Protein 5I9J (pdb70)

Solvent-accessible surface area: 10933 Å² total; per-residue (Å²): 133,62,65,87,45,120,82,4,15,125,34,0,107,103,1,8,52,29,0,46,108,4,22,90,82,75,131,107,21,137,106,68,118,83,34,156,127,52,1,26,0,46,4,14,112,18,101,209,85,25,81,1,11,0,0,46,4,146,2,103,8,64,5,96,44,0,25,66,13,2,4,88,64,34,90,122,8,36,141,34,0,80,12,28,66,31,15,75,51,47,57,143,2,95,84,41,0,19,0,6,22,29,5,46,39,32,20,105,70,58,96,8,60,49,13,2,11,5,8,0,62,30,26,38,80,78,99,69,60,18,0,3,0,7,33,27,24,90,33,116,61,52,74,96,70,187,85,61,59,39,2,80,32,5,5,7,5,16,0,0,33,89,33,115,108,48,95,166,55,2,19,0,2,29,2,21,10,27,69,16,78,64,230,69,64,119,131,47,17,42,109,16,17,11,56,38,0,26,58,3,1,84,25,0,41,87,38,11,72,71,35,70,90,204

GO terms:
  GO:0015485 cholesterol binding (F, IDA)
  GO:0140284 endoplasmic reticulum-endosome membrane contact site (C, IDA)
  GO:0031902 late endosome membrane (C, IDA)
  GO:0044232 organelle membrane contact site (C, IDA)
  GO:0005789 endoplasmic reticulum membrane (C, IDA)
  GO:0042803 protein homodimerization activity (F, ID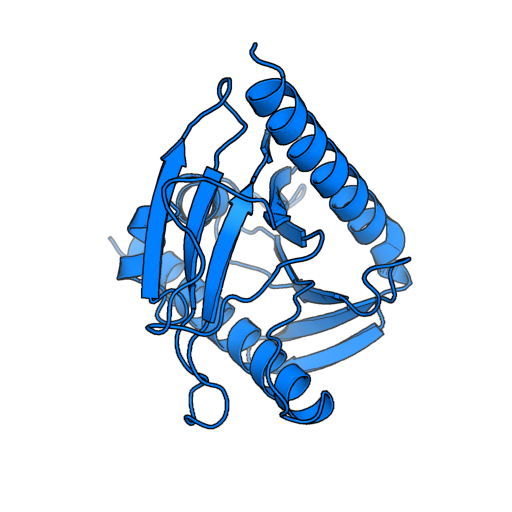A)
  GO:0030301 cholesterol transport (P, IDA)
  GO:0099044 vesicle tethering to endoplasmic reticulum (P, IDA)
  GO:0120020 cholesterol transfer activity (F, IDA)
  GO:0031902 late e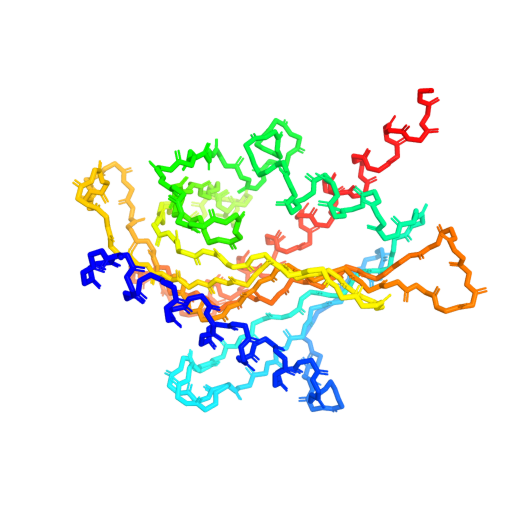ndosome membrane (C, EXP)
  GO:0005515 protein binding (F, IPI)
  GO:0005737 cytoplasm (C, TAS)
  GO:0006629 lipid metabolic process (P, TAS)
  GO:0006839 mitochondrial transport (P, TAS)
  GO:0008202 steroid metabolic process (P, TAS)
  GO:0008203 cholesterol metabolic process (P, TAS)
  GO:0005829 cytosol (C, TAS)
  GO:0005768 endosome (C, IDA)
  GO:0005765 lysosomal membrane (C, HDA)
  GO:0099044 vesicle tethering to endoplasmic reticulum (P, EXP)

Secondary structure (DSSP, 8-state):
--HHHHHHHHHHHHHHHHHHHHHHTGGG-EEEEE-TT--EEEEEEETTTEEEEEEEEEESS-HHHHIIIIIS-HHHHHHH-TTEEEEEEEEEETTTEEEEEEEEPP-TTSSSPPEEEEEEEEEEE-SSEEEEEEEE---TTS---TTSEE-EE-SEEEEEEE-SS-TT-EEEEEEE-EE--SSS-HHHHHHHHHHHHHHHHHHHHHHHHHHHH-

InterPro domains:
  IPR000799 Steroidogenic acute regulatory protein-like [PR00978] (296-315)
  IPR000799 Steroidogenic acute regulatory protein-like [PR00978] (315-332)
  IPR000799 Steroidogenic acute regulatory protein-like [PR00978] (332-352)
  IPR000799 Steroidogenic acute regulatory protein-like [PR00978] (354-372)
  IPR000799 Steroidogenic acute regulatory protein-like [PR00978] (404-423)
  IPR000799 Steroidogenic acute regulatory protein-like [PR00978] (424-445)
  IPR002913 START domain [PF01852] (240-443)
  IPR002913 START domain [PS50848] (248-443)
  IPR002913 START domain [SM00234] (239-444)
  IPR019498 MENTAL domain [PF10457] (47-213)
  IPR019498 MENTAL domain [PS51439] (46-217)
  IPR023393 START-like domain superfamily [G3DSA:3.30.530.20] (216-444)
  IPR029867 StAR-related lipid transfer protein 3, C-terminal [cd08906] (233-441)
  IPR051869 StAR-related Lipid Transfer (STARD3) [PTHR46121] (1-444)

Radius of gyration: 16.44 Å; Cα contacts (8 Å, |Δi|>4): 443; chains: 1; bounding box: 40×39×45 Å

Organism: Homo sapiens (NCBI:txid9606)

Structure (mmCIF, N/CA/C/O backbone):
data_5I9J
#
_entry.id   5I9J
#
_cell.length_a   83.390
_cell.length_b   83.390
_cell.length_c   82.190
_cell.angle_alpha   90.00
_cell.angle_beta   90.00
_cell.angle_gamma   120.00
#
_symmetry.space_group_name_H-M   'P 31 2 1'
#
loop_
_entity.id
_entity.type
_entity.pdbx_description
1 polymer 'StAR-related lipid transfer protein 3'
2 non-polymer 'L(+)-TARTARIC ACID'
3 non-polymer 'SULFATE ION'
4 non-polymer 1,2-ETHANEDIOL
5 water water
#
loop_
_atom_site.group_PDB
_atom_site.id
_atom_site.type_symbol
_atom_site.label_atom_id
_atom_site.label_alt_id
_atom_site.label_comp_id
_atom_site.label_asym_id
_atom_site.label_entity_id
_atom_site.label_seq_id
_atom_site.pdbx_PDB_ins_code
_atom_site.Cartn_x
_atom_site.Cartn_y
_atom_site.Cartn_z
_atom_site.occupancy
_atom_site.B_iso_or_equiv
_atom_site.auth_seq_id
_atom_site.auth_comp_id
_atom_site.auth_asym_id
_atom_site.auth_atom_id
_atom_site.pdbx_PDB_model_num
ATOM 1 N N . PHE A 1 16 ? 6.958 56.187 29.268 1.00 46.56 231 PHE A N 1
ATOM 2 C CA . PHE A 1 16 ? 7.302 54.801 29.638 1.00 40.88 231 PHE A CA 1
ATOM 3 C C . PHE A 1 16 ? 6.750 54.411 30.992 1.00 45.71 231 PHE A C 1
ATOM 4 O O . PHE A 1 16 ? 6.833 55.171 31.960 1.00 44.99 231 PHE A O 1
ATOM 21 N N . SER A 1 17 ? 6.246 53.187 31.089 1.00 36.83 232 SER A N 1
ATOM 22 C CA . SER A 1 17 ? 5.887 52.640 32.384 1.00 34.43 232 SER A CA 1
ATOM 23 C C . SER A 1 17 ? 7.137 52.519 33.261 1.00 38.18 232 SER A C 1
ATOM 24 O O . SER A 1 17 ? 8.271 52.612 32.788 1.00 39.28 232 SER A O 1
ATOM 32 N N . ALA A 1 18 ? 6.907 52.319 34.557 1.00 36.90 233 ALA A N 1
ATOM 33 C CA . ALA A 1 18 ? 8.003 52.078 35.487 1.00 38.10 233 ALA A CA 1
ATOM 34 C C . ALA A 1 18 ? 8.796 50.851 35.076 1.00 35.35 233 ALA A C 1
ATOM 35 O O . ALA A 1 18 ? 10.021 50.815 35.228 1.00 32.49 233 ALA A O 1
ATOM 42 N N . GLN A 1 19 ? 8.097 49.804 34.630 1.00 32.50 234 GLN A N 1
ATOM 43 C CA . GLN A 1 19 ? 8.775 48.598 34.177 1.00 34.13 234 GLN A CA 1
ATOM 44 C C . GLN A 1 19 ? 9.636 48.884 32.951 1.00 28.83 234 GLN A C 1
ATOM 45 O O . GLN A 1 19 ? 10.787 48.424 32.876 1.00 29.38 234 GLN A O 1
ATOM 59 N N . GLU A 1 20 ? 9.098 49.601 31.964 1.00 27.83 235 GLU A N 1
ATOM 60 C CA . GLU A 1 20 ? 9.901 49.929 30.789 1.00 31.03 235 GLU A CA 1
ATOM 61 C C . GLU A 1 20 ? 11.127 50.741 31.188 1.00 30.48 235 GLU A C 1
ATOM 62 O O . GLU A 1 20 ? 12.219 50.518 30.654 1.00 27.11 235 GLU A O 1
ATOM 74 N N . ARG A 1 21 ? 10.967 51.701 32.109 1.00 31.35 236 ARG A N 1
ATOM 75 C CA . ARG A 1 21 ? 12.122 52.482 32.563 1.00 30.50 236 ARG A CA 1
ATOM 76 C C . ARG A 1 21 ? 13.153 51.618 33.285 1.00 27.39 236 ARG A C 1
ATOM 77 O O . ARG A 1 21 ? 14.374 51.875 33.176 1.00 26.97 236 ARG A O 1
ATOM 98 N N . GLU A 1 22 ? 12.713 50.605 34.029 1.00 25.95 237 GLU A N 1
ATOM 99 C CA . GLU A 1 22 ? 13.689 49.751 34.712 1.00 24.99 237 GLU A CA 1
ATOM 100 C C . GLU A 1 22 ? 14.469 48.921 33.698 1.00 23.95 237 GLU A C 1
ATOM 101 O O . GLU A 1 22 ? 15.701 48.816 33.803 1.00 23.15 237 GLU A O 1
ATOM 113 N N . TYR A 1 23 ? 13.793 48.402 32.671 1.00 22.69 238 TYR A N 1
ATOM 114 C CA . TYR A 1 23 ? 14.494 47.677 31.604 1.00 21.74 238 TYR A CA 1
ATOM 115 C C . TYR A 1 23 ? 15.520 48.570 30.927 1.00 23.43 238 TYR A C 1
ATOM 116 O O . TYR A 1 23 ? 16.655 48.144 30.643 1.00 21.31 238 TYR A O 1
ATOM 134 N N . ILE A 1 24 ? 15.135 49.826 30.638 1.00 22.14 239 ILE A N 1
ATOM 135 C CA . ILE A 1 24 ? 16.065 50.730 30.008 1.00 23.13 239 ILE A CA 1
ATOM 136 C C . ILE A 1 24 ? 17.282 50.932 30.894 1.00 23.25 239 ILE A C 1
ATOM 137 O O . ILE A 1 24 ? 18.424 50.834 30.418 1.00 22.38 239 ILE A O 1
ATOM 153 N N . ARG A 1 25 ? 17.065 51.182 32.187 1.00 23.36 240 ARG A N 1
ATOM 154 C CA . ARG A 1 25 ? 18.199 51.386 33.086 1.00 23.63 240 ARG A CA 1
ATOM 155 C C . ARG A 1 25 ? 19.091 50.159 33.104 1.00 22.22 240 ARG A C 1
ATOM 156 O O . ARG A 1 25 ? 20.312 50.280 33.139 1.00 20.79 240 ARG A O 1
ATOM 177 N N . GLN A 1 26 ? 18.483 48.968 33.143 1.00 21.04 241 GLN A N 1
ATOM 178 C CA . GLN A 1 26 ? 19.273 47.737 33.255 1.00 20.37 241 GLN A CA 1
ATOM 179 C C . GLN A 1 26 ? 20.190 47.578 32.056 1.00 18.10 241 GLN A C 1
ATOM 180 O O . GLN A 1 26 ? 21.364 47.207 32.201 1.00 20.27 241 GLN A O 1
ATOM 194 N N . GLY A 1 27 ? 19.690 47.907 30.863 1.00 20.50 242 GLY A N 1
ATOM 195 C CA . GLY A 1 27 ? 20.526 47.849 29.683 1.00 19.33 242 GLY A CA 1
ATOM 196 C C . GLY A 1 27 ? 21.665 48.848 29.716 1.00 22.51 242 GLY A C 1
ATOM 197 O O . GLY A 1 27 ? 22.800 48.527 29.308 1.00 20.94 242 GLY A O 1
ATOM 201 N N . LYS A 1 28 ? 21.388 50.077 30.176 1.00 21.88 243 LYS A N 1
ATOM 202 C CA . LYS A 1 28 ? 22.449 51.070 30.300 1.00 22.65 243 LYS A CA 1
ATOM 203 C C . LYS A 1 28 ? 23.497 50.661 31.324 1.00 22.50 243 LYS A C 1
ATOM 204 O O . LYS A 1 28 ? 24.700 50.908 31.117 1.00 22.48 243 LYS A O 1
ATOM 223 N N . GLU A 1 29 ? 23.062 50.109 32.474 1.00 20.93 244 GLU A N 1
ATOM 224 C CA . GLU A 1 29 ? 23.993 49.642 33.484 1.00 22.44 244 GLU A CA 1
ATOM 225 C C . GLU A 1 29 ? 24.881 48.528 32.945 1.00 23.13 244 GLU A C 1
ATOM 226 O O . GLU A 1 29 ? 26.089 48.546 33.173 1.00 23.04 244 GLU A O 1
ATOM 238 N N . ALA A 1 30 ? 24.298 47.567 32.226 1.00 19.22 245 ALA A N 1
ATOM 239 C CA . ALA A 1 30 ? 25.080 46.482 31.636 1.00 18.73 245 ALA A CA 1
ATOM 240 C C . ALA A 1 30 ? 26.074 47.041 30.629 1.00 21.22 245 ALA A C 1
ATOM 241 O O . ALA A 1 30 ? 27.225 46.602 30.579 1.00 20.41 245 ALA A O 1
ATOM 248 N N . THR A 1 31 ? 25.650 48.044 29.849 1.00 19.79 246 THR A N 1
ATOM 249 C CA . THR A 1 31 ? 26.548 48.655 28.874 1.00 21.06 246 THR A CA 1
ATOM 250 C C . THR A 1 31 ? 27.733 49.315 29.593 1.00 19.36 246 THR A C 1
ATOM 251 O O . THR A 1 31 ? 28.884 49.225 29.126 1.00 23.25 246 THR A O 1
ATOM 262 N N . ALA A 1 32 ? 27.474 50.002 30.710 1.00 20.74 247 ALA A N 1
ATOM 263 C CA . ALA A 1 32 ? 28.564 50.651 31.446 1.00 24.56 247 ALA A CA 1
ATOM 264 C C . ALA A 1 32 ? 29.609 49.635 31.923 1.00 22.83 247 ALA A C 1
ATOM 265 O O . ALA A 1 32 ? 30.838 49.892 31.885 1.00 23.87 247 ALA A O 1
ATOM 272 N N . VAL A 1 33 ? 29.149 48.477 32.386 1.00 20.80 248 VAL A N 1
ATOM 273 C CA . VAL A 1 33 ? 30.076 47.441 32.842 1.00 20.83 248 VAL A CA 1
ATOM 274 C C . VAL A 1 33 ? 30.896 46.881 31.672 1.00 20.34 248 VAL A C 1
ATOM 275 O O . VAL A 1 33 ? 32.112 46.636 31.812 1.00 21.50 248 VAL A O 1
ATOM 288 N N . VAL A 1 34 ? 30.243 46.609 30.529 1.00 19.51 249 VAL A N 1
ATOM 289 C CA . VAL A 1 34 ? 30.948 46.154 29.333 1.00 19.77 249 VAL A CA 1
ATOM 290 C C . VAL A 1 34 ? 32.034 47.167 28.960 1.00 23.34 249 VAL A C 1
ATOM 291 O O . VAL A 1 34 ? 33.197 46.814 28.711 1.00 22.43 249 VAL A O 1
ATOM 304 N N . ASP A 1 35 ? 31.670 48.457 28.917 1.00 21.33 250 ASP A N 1
ATOM 305 C CA . ASP A 1 35 ? 32.672 49.472 28.622 1.00 21.85 250 ASP A CA 1
ATOM 306 C C . ASP A 1 35 ? 33.816 49.434 29.610 1.00 23.98 250 ASP A C 1
ATOM 307 O O . ASP A 1 35 ? 34.979 49.554 29.211 1.00 25.73 250 ASP A O 1
ATOM 316 N N . GLN A 1 36 ? 33.520 49.286 30.905 1.00 20.53 251 GLN A N 1
ATOM 317 C CA . GLN A 1 36 ? 34.577 49.257 31.901 1.00 23.10 251 GLN A CA 1
ATOM 318 C C . GLN A 1 36 ? 35.494 48.058 31.691 1.00 27.45 251 GLN A C 1
ATOM 319 O O . GLN A 1 36 ? 36.720 48.158 31.810 1.00 25.02 251 GLN A O 1
ATOM 333 N N . ILE A 1 37 ? 34.922 46.917 31.348 1.00 23.73 252 ILE A N 1
ATOM 334 C CA . ILE A 1 37 ? 35.752 45.734 31.139 1.00 21.25 252 ILE A CA 1
ATOM 335 C C . ILE A 1 37 ? 36.649 45.939 29.923 1.00 22.42 252 ILE A C 1
ATOM 336 O O . ILE A 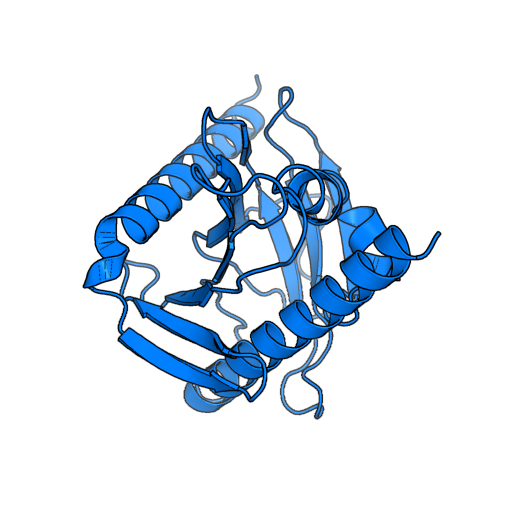1 37 ? 37.836 45.553 29.923 1.00 26.33 252 ILE A O 1
ATOM 352 N N . LEU A 1 38 ? 36.093 46.484 28.852 1.00 20.69 253 LEU A N 1
ATOM 353 C CA . LEU A 1 38 ? 36.869 46.642 27.633 1.00 22.82 253 LEU A CA 1
ATOM 354 C C . LEU A 1 38 ? 37.988 47.641 27.870 1.00 28.37 253 LEU A C 1
ATOM 355 O O . LEU A 1 38 ? 39.059 47.504 27.294 1.00 25.68 253 LEU A O 1
ATOM 371 N N . ALA A 1 39 ? 37.760 48.617 28.727 1.00 25.75 254 ALA A N 1
ATOM 372 C CA . ALA A 1 39 ? 38.802 49.594 29.027 1.00 29.98 254 ALA A CA 1
ATOM 373 C C . ALA A 1 39 ? 39.897 49.024 29.926 1.00 32.56 254 ALA A C 1
ATOM 374 O O . ALA A 1 39 ? 40.926 49.678 30.105 1.00 35.84 254 ALA A O 1
ATOM 381 N N . GLN A 1 40 ? 39.718 47.823 30.489 1.00 27.96 255 GLN A N 1
ATOM 382 C CA . GLN A 1 40 ? 40.682 47.190 31.388 1.00 33.51 255 GLN A CA 1
ATOM 383 C C . GLN A 1 40 ? 41.359 45.976 30.750 1.00 28.86 255 GLN A C 1
ATOM 384 O O . GLN A 1 40 ? 41.752 45.048 31.450 1.00 27.51 255 GLN A O 1
ATOM 398 N N . GLU A 1 41 ? 41.520 45.983 29.427 1.00 28.95 256 GLU A N 1
ATOM 399 C CA . GLU A 1 41 ? 42.006 44.799 28.715 1.00 32.25 256 GLU A CA 1
ATOM 400 C C . GLU A 1 41 ? 43.396 44.379 29.191 1.00 33.71 256 GLU A C 1
ATOM 401 O O . GLU A 1 41 ? 43.705 43.174 29.290 1.00 28.75 256 GLU A O 1
ATOM 413 N N . GLU A 1 42 ? 44.211 45.343 29.582 1.00 34.93 257 GLU A N 1
ATOM 414 C CA . GLU A 1 42 ? 45.533 45.031 30.112 1.00 37.68 257 GLU A CA 1
ATOM 415 C C . GLU A 1 42 ? 45.468 44.172 31.364 1.00 50.99 257 GLU A C 1
ATOM 416 O O . GLU A 1 42 ? 46.436 43.464 31.662 1.00 40.05 257 GLU A O 1
ATOM 423 N N . ASN A 1 43 ? 44.350 44.203 32.086 1.00 33.94 258 ASN A N 1
ATOM 424 C CA . ASN A 1 43 ? 44.150 43.433 33.297 1.00 33.53 258 ASN A CA 1
ATOM 425 C C . ASN A 1 43 ? 43.403 42.111 33.075 1.00 30.50 258 ASN A C 1
ATOM 426 O O . ASN A 1 43 ? 43.088 41.436 34.054 1.00 34.01 258 ASN A O 1
ATOM 437 N N . TRP A 1 44 ? 43.042 41.775 31.848 1.00 27.24 259 TRP A N 1
ATOM 438 C CA . TRP A 1 44 ? 42.437 40.464 31.595 1.00 24.18 259 TRP A CA 1
ATOM 439 C C . TRP A 1 44 ? 43.455 39.370 31.857 1.00 27.59 259 TRP A C 1
ATOM 440 O O . TRP A 1 44 ? 44.635 39.496 31.509 1.00 26.57 259 TRP A O 1
ATOM 461 N N . LYS A 1 45 ? 43.003 38.273 32.419 1.00 22.34 260 LYS A N 1
ATOM 462 C CA . LYS A 1 45 ? 43.876 37.171 32.775 1.00 25.71 260 LYS A CA 1
ATOM 463 C C . LYS A 1 45 ? 43.668 36.057 31.778 1.00 24.41 260 LYS A C 1
ATOM 464 O O . LYS A 1 45 ? 42.554 35.551 31.607 1.00 21.42 260 LYS A O 1
ATOM 483 N N . PHE A 1 46 ? 44.740 35.670 31.095 1.00 20.04 261 PHE A N 1
ATOM 484 C CA . PHE A 1 46 ? 44.614 34.590 30.133 1.00 18.97 261 PHE A CA 1
ATOM 485 C C . PHE A 1 46 ? 44.168 33.316 30.846 1.00 23.01 261 PHE A C 1
ATOM 486 O O . PHE A 1 46 ? 44.739 32.934 31.874 1.00 24.64 261 PHE A O 1
ATOM 503 N N . GLU A 1 47 ? 43.208 32.607 30.237 1.00 18.56 262 GLU A N 1
ATOM 504 C CA . GLU A 1 47 ? 42.744 31.313 30.726 1.00 21.19 262 GLU A CA 1
ATOM 505 C C . GLU A 1 47 ? 43.017 30.164 29.777 1.00 24.79 262 GLU A C 1
ATOM 506 O O . GLU A 1 47 ? 43.626 29.183 30.193 1.00 26.54 262 GLU A O 1
ATOM 518 N N . LYS A 1 48 ? 42.603 30.250 28.499 1.00 21.61 263 LYS A N 1
ATOM 519 C CA . LYS A 1 48 ? 42.697 29.146 27.588 1.00 23.44 263 LYS A CA 1
ATOM 520 C C . LYS A 1 48 ? 42.654 29.674 26.154 1.00 20.36 263 LYS A C 1
ATOM 521 O O . LYS A 1 48 ? 42.018 30.703 25.860 1.00 19.52 263 LYS A O 1
ATOM 540 N N . ASN A 1 49 ? 43.316 28.955 25.252 1.00 19.08 264 ASN A N 1
ATOM 541 C CA . ASN A 1 49 ? 43.144 29.244 23.857 1.00 20.64 264 ASN A CA 1
ATOM 542 C C . ASN A 1 49 ? 43.029 27.941 23.102 1.00 22.69 264 ASN A C 1
ATOM 543 O O . ASN A 1 49 ? 43.005 26.842 23.682 1.00 25.59 264 ASN A O 1
ATOM 554 N N . ASN A 1 50 ? 42.829 28.051 21.816 1.00 21.32 265 ASN A N 1
ATOM 555 C CA . ASN A 1 50 ? 42.702 26.848 21.005 1.0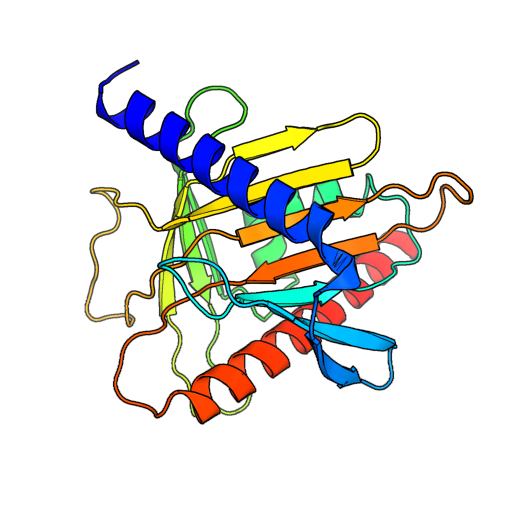0 27.37 265 ASN A CA 1
ATOM 556 C C . ASN A 1 50 ? 43.523 27.028 19.745 1.00 27.76 265 ASN A C 1
ATOM 557 O O . ASN A 1 50 ? 44.191 28.042 19.539 1.00 25.07 265 ASN A O 1
ATOM 568 N N . GLU A 1 51 ? 43.424 26.040 18.871 1.00 31.10 266 GLU A N 1
ATOM 569 C CA . GLU A 1 51 ? 44.286 25.985 17.696 1.00 35.73 266 GLU A CA 1
ATOM 570 C C . GLU A 1 51 ? 43.913 27.022 16.635 1.00 32.50 266 GLU A C 1
ATOM 571 O O . GLU A 1 51 ? 44.697 27.265 15.718 1.00 29.60 266 GLU A O 1
ATOM 583 N N . TYR A 1 52 ? 42.743 27.666 16.746 1.00 27.55 267 TYR A N 1
ATOM 584 C CA . TYR A 1 52 ? 42.333 28.771 15.909 1.00 26.56 267 TYR A CA 1
ATOM 585 C C . TYR A 1 52 ? 42.763 30.137 16.424 1.00 23.05 267 TYR A C 1
ATOM 586 O O . TYR A 1 52 ? 42.403 31.158 15.818 1.00 24.69 267 TYR A O 1
ATOM 604 N N . GLY A 1 53 ? 43.457 30.174 17.563 1.00 23.79 268 GLY A N 1
ATOM 605 C CA . GLY A 1 53 ? 43.793 31.425 18.198 1.00 23.13 268 GLY A CA 1
ATOM 606 C C . GLY A 1 53 ? 42.665 32.102 18.942 1.00 23.48 268 GLY A C 1
ATOM 607 O O . GLY A 1 53 ? 42.834 33.246 19.376 1.00 24.00 268 GLY A O 1
ATOM 611 N N . ASP A 1 54 ? 41.502 31.461 19.062 1.00 21.38 269 ASP A N 1
ATOM 612 C CA . ASP A 1 54 ? 40.489 31.984 19.974 1.00 20.90 269 ASP A CA 1
ATOM 613 C C . ASP A 1 54 ? 41.087 32.003 21.360 1.00 19.58 269 ASP A C 1
ATOM 614 O O . ASP A 1 54 ? 41.740 31.038 21.770 1.00 20.37 269 ASP A O 1
ATOM 623 N N . THR A 1 55 ? 40.864 33.094 22.086 1.00 19.25 270 THR A N 1
ATOM 624 C CA . THR A 1 55 ? 41.453 33.266 23.396 1.00 17.32 270 THR A CA 1
ATOM 625 C C . THR A 1 55 ? 40.346 33.605 24.391 1.00 19.27 270 THR A C 1
ATOM 626 O O . THR A 1 55 ? 39.537 34.518 24.165 1.00 19.04 270 THR A O 1
ATOM 637 N N . VAL A 1 56 ? 40.339 32.877 25.494 1.00 20.41 271 VAL A N 1
ATOM 638 C CA . VAL A 1 56 ? 39.416 33.132 26.610 1.00 17.65 271 VAL A CA 1
ATOM 639 C C . VAL A 1 56 ? 40.203 33.675 27.781 1.00 20.85 271 VAL A C 1
ATOM 640 O O . VAL A 1 56 ? 41.248 33.121 28.147 1.00 22.22 271 VAL A O 1
ATOM 653 N N . TYR A 1 57 ? 39.721 34.758 28.348 1.00 18.82 272 TYR A N 1
ATOM 654 C CA . TYR A 1 57 ? 40.299 35.419 29.501 1.00 16.63 272 TYR A CA 1
ATOM 655 C C . TYR A 1 57 ? 39.290 35.413 30.629 1.00 21.12 272 TYR A C 1
ATOM 656 O O . TYR A 1 57 ? 38.120 35.124 30.404 1.00 18.42 272 TYR A O 1
ATOM 674 N N . THR A 1 58 ? 39.742 35.780 31.828 1.00 18.46 273 THR A N 1
ATOM 675 C CA . THR A 1 58 ? 38.835 36.142 32.915 1.00 20.12 273 THR A CA 1
ATOM 676 C C . THR A 1 58 ? 39.204 37.497 33.479 1.00 24.31 273 THR A C 1
ATOM 677 O O . THR A 1 58 ? 40.331 37.987 33.324 1.00 24.95 273 THR A O 1
ATOM 688 N N . ILE A 1 59 ? 38.221 38.096 34.156 1.00 19.57 274 ILE A N 1
ATOM 689 C CA . ILE A 1 59 ? 38.401 39.330 34.907 1.00 19.76 274 ILE A CA 1
ATOM 690 C C . ILE A 1 59 ? 37.460 39.273 36.099 1.00 25.90 274 ILE A C 1
ATOM 691 O O . ILE A 1 59 ? 36.380 38.704 35.992 1.00 20.41 274 ILE A O 1
ATOM 707 N N . GLU A 1 60 ? 37.904 39.786 37.245 1.00 26.35 275 GLU A N 1
ATOM 708 C CA . GLU A 1 60 ? 37.067 39.802 38.445 1.00 27.74 275 GLU A CA 1
ATOM 709 C C . GLU A 1 60 ? 36.374 41.147 38.478 1.00 27.55 275 GLU A C 1
ATOM 710 O O . GLU A 1 60 ? 37.028 42.182 38.504 1.00 34.98 275 GLU A O 1
ATOM 722 N N A VAL A 1 61 ? 35.050 41.112 38.507 0.51 26.17 276 VAL A N 1
ATOM 723 N N B VAL A 1 61 ? 35.058 41.159 38.354 0.49 25.78 276 VAL A N 1
ATOM 724 C CA A VAL A 1 61 ? 34.184 42.292 38.485 0.51 32.18 276 VAL A CA 1
ATOM 725 C CA B VAL A 1 61 ? 34.324 42.412 38.235 0.49 35.91 276 VAL A CA 1
ATOM 726 C C A VAL A 1 61 ? 33.391 42.385 39.794 0.51 28.81 276 VAL A C 1
ATOM 727 C C B VAL A 1 61 ? 33.799 42.777 39.627 0.49 28.27 276 VAL A C 1
ATOM 728 O O A VAL A 1 61 ? 32.924 41.350 40.296 0.51 27.31 276 VAL A O 1
ATOM 729 O O B VAL A 1 61 ? 32.891 42.099 40.123 0.49 24.59 276 VAL A O 1
ATOM 754 N N A PRO A 1 62 ? 33.160 43.574 40.339 0.51 30.14 277 PRO A N 1
ATOM 755 N N B PRO A 1 62 ? 34.321 43.812 40.275 0.49 30.20 277 PRO A N 1
ATOM 756 C CA A PRO A 1 62 ? 32.464 43.665 41.638 0.51 28.05 277 PRO A CA 1
ATOM 757 C CA B PRO A 1 62 ? 33.799 44.142 41.602 0.49 29.96 277 PRO A CA 1
ATOM 758 C C A PRO A 1 62 ? 31.067 43.079 41.583 0.51 27.87 277 PRO A C 1
ATOM 759 C C B PRO A 1 62 ? 32.293 44.330 41.502 0.49 28.94 277 PRO A C 1
ATOM 760 O O A PRO A 1 62 ? 30.369 43.193 40.570 0.51 23.58 277 PRO A O 1
ATOM 761 O O B PRO A 1 62 ? 31.768 44.798 40.480 0.49 28.26 277 PRO A O 1
ATOM 782 N N A PHE A 1 63 ? 30.688 42.429 42.683 0.51 26.63 278 PHE A N 1
ATOM 783 N N B PHE A 1 63 ? 31.590 43.886 42.531 0.49 27.59 278 PHE A N 1
ATOM 784 C CA A PHE A 1 63 ? 29.367 41.844 42.900 0.51 25.01 278 PHE A CA 1
ATOM 785 C CA B PHE A 1 63 ? 30.144 43.919 42.583 0.49 26.63 278 PHE A CA 1
ATOM 786 C C A PHE A 1 63 ? 29.172 40.566 42.109 0.51 26.22 278 PHE A C 1
ATOM 787 C C B PHE A 1 63 ? 29.503 42.971 41.570 0.49 34.45 278 PHE A C 1
ATOM 788 O O A PHE A 1 63 ? 28.907 39.516 42.695 0.51 25.99 278 PHE A O 1
ATOM 789 O O B PHE A 1 63 ? 28.270 42.868 41.555 0.49 25.44 278 PHE A O 1
ATOM 822 N N A HIS A 1 64 ? 29.353 40.634 40.791 0.51 25.16 279 HIS A N 1
ATOM 823 N N B HIS A 1 64 ? 30.281 42.270 40.726 0.49 26.22 279 HIS A N 1
ATOM 824 C CA A HIS A 1 64 ? 29.098 39.506 39.916 0.51 25.06 279 HIS A CA 1
ATOM 825 C CA B HIS A 1 64 ? 29.666 41.400 39.725 0.49 26.30 279 HIS A CA 1
ATOM 826 C C A HIS A 1 64 ? 30.288 38.585 39.803 0.51 25.95 279 HIS A C 1
ATOM 827 C C B HIS A 1 64 ? 30.255 39.981 39.614 0.49 26.05 279 HIS A C 1
ATOM 828 O O A HIS A 1 64 ? 30.128 37.453 39.334 0.51 23.85 279 HIS A O 1
ATOM 829 O O B HIS A 1 64 ? 29.498 39.070 39.271 0.49 24.22 279 HIS A O 1
ATOM 856 N N A GLY A 1 65 ? 31.449 39.070 40.237 0.51 24.62 280 GLY A N 1
ATOM 857 N N B GLY A 1 65 ? 31.565 39.734 39.865 0.49 25.20 280 GLY A N 1
ATOM 858 C CA A GLY A 1 65 ? 32.615 38.263 40.344 0.51 27.03 280 GLY A CA 1
ATOM 859 C CA B GLY A 1 65 ? 32.063 38.358 39.954 0.49 28.01 280 GLY A CA 1
ATOM 860 C C A GLY A 1 65 ? 33.179 37.965 38.977 0.51 25.17 280 GLY A C 1
ATOM 861 C C B GLY A 1 65 ? 32.967 37.954 38.779 0.49 24.87 280 GLY A C 1
ATOM 862 O O A GLY A 1 65 ? 33.252 38.812 38.071 0.51 23.11 280 GLY A O 1
ATOM 863 O O B GLY A 1 65 ? 33.179 38.727 37.842 0.49 23.15 280 GLY A O 1
ATOM 870 N N . LYS A 1 66 ? 33.521 36.717 38.846 1.00 24.88 281 LYS A N 1
ATOM 871 C CA . LYS A 1 66 ? 34.384 36.250 37.770 1.00 26.75 281 LYS A CA 1
ATOM 872 C C . LYS A 1 66 ? 33.616 36.251 36.455 1.00 23.00 281 LYS A C 1
ATOM 873 O O . LYS A 1 66 ? 32.505 35.727 36.371 1.00 22.32 281 LYS A O 1
ATOM 893 N N . THR A 1 67 ? 34.230 36.845 35.435 1.00 19.16 282 THR A N 1
ATOM 894 C CA . THR A 1 67 ? 33.624 37.078 34.136 1.00 18.27 282 THR A CA 1
ATOM 895 C C . THR A 1 67 ? 34.573 36.555 33.063 1.00 20.61 282 THR A C 1
ATOM 896 O O . THR A 1 67 ? 35.773 36.844 33.104 1.00 19.58 282 THR A O 1
ATOM 907 N N . PHE A 1 68 ? 34.039 35.760 32.151 1.00 17.75 283 PHE A N 1
ATOM 908 C CA . PHE A 1 68 ? 34.818 35.202 31.057 1.00 19.02 283 PHE A CA 1
ATOM 909 C C . PHE A 1 68 ? 34.772 36.159 29.874 1.00 19.79 283 PHE A C 1
ATOM 910 O O . PHE A 1 68 ? 33.770 36.849 29.631 1.00 18.16 283 PHE A O 1
ATOM 927 N N . ILE A 1 69 ? 35.851 36.164 29.092 1.00 18.41 284 ILE A N 1
ATOM 928 C CA . ILE A 1 69 ? 35.924 37.033 27.906 1.00 18.05 284 ILE A CA 1
ATOM 929 C C . ILE A 1 69 ? 36.531 36.232 26.781 1.00 22.10 284 ILE A C 1
ATOM 930 O O . ILE A 1 69 ? 37.666 35.762 26.926 1.00 20.18 284 ILE A O 1
ATOM 946 N N . LEU A 1 70 ? 35.798 36.095 25.677 1.00 17.94 285 LEU A N 1
ATOM 947 C CA . LEU A 1 70 ? 36.278 35.477 24.442 1.00 16.52 285 LEU A CA 1
ATOM 948 C C . LEU A 1 70 ? 36.707 36.562 23.468 1.00 20.31 285 LEU A C 1
ATOM 949 O O . LEU A 1 70 ? 35.965 37.519 23.278 1.00 18.06 285 LEU A O 1
ATOM 965 N N . LYS A 1 71 ? 37.914 36.451 22.883 1.00 20.72 286 LYS A N 1
ATOM 966 C CA . LYS A 1 71 ? 38.347 37.422 21.871 1.00 21.74 286 LYS A CA 1
ATOM 967 C C . LYS A 1 71 ? 38.770 36.654 20.632 1.00 21.39 286 LYS A C 1
ATOM 968 O O . LYS A 1 71 ? 39.600 35.727 20.699 1.00 22.60 286 LYS A O 1
ATOM 987 N N . THR A 1 72 ? 38.148 36.988 19.503 1.00 21.39 287 THR A N 1
ATOM 988 C CA A THR A 1 72 ? 38.381 36.288 18.249 0.61 25.30 287 THR A CA 1
ATOM 989 C CA B THR A 1 72 ? 38.395 36.292 18.250 0.39 25.34 287 THR A CA 1
ATOM 990 C C . THR A 1 72 ? 38.542 37.309 17.134 1.00 31.22 287 THR A C 1
ATOM 991 O O . THR A 1 72 ? 37.721 38.227 17.015 1.00 27.89 287 THR A O 1
ATOM 1010 N N . PHE A 1 73 ? 39.575 37.138 16.303 1.00 26.48 288 PHE A N 1
ATOM 1011 C CA . PHE A 1 73 ? 39.731 37.981 15.109 1.00 30.50 288 PHE A CA 1
ATOM 1012 C C . PHE A 1 73 ? 39.054 37.263 13.957 1.00 27.75 288 PHE A C 1
ATOM 1013 O O . PHE A 1 73 ? 39.281 36.067 13.761 1.00 36.16 288 PHE A O 1
ATOM 1030 N N . LEU A 1 74 ? 38.209 37.995 13.175 1.00 26.08 289 LEU A N 1
ATOM 1031 C CA . LEU A 1 74 ? 37.435 37.387 12.121 1.00 25.73 289 LEU A CA 1
ATOM 1032 C C . LEU A 1 74 ? 37.738 38.057 10.767 1.00 29.04 289 LEU A C 1
ATOM 1033 O O . LEU A 1 74 ? 37.942 39.273 10.711 1.00 27.24 289 LEU A O 1
ATOM 1049 N N . PRO A 1 75 ? 37.771 37.295 9.695 1.00 25.12 290 PRO A N 1
ATOM 1050 C CA . PRO A 1 75 ? 38.122 37.846 8.360 1.00 27.02 290 PRO A CA 1
ATOM 1051 C C . PRO A 1 75 ? 36.900 38.358 7.602 1.00 29.66 290 PRO A C 1
ATOM 1052 O O . PRO A 1 75 ? 36.605 37.914 6.486 1.00 31.80 290 PRO A O 1
ATOM 1063 N N . CYS A 1 76 ? 36.197 39.305 8.206 1.00 29.09 291 CYS A N 1
ATOM 1064 C CA . CYS A 1 76 ? 35.103 40.010 7.545 1.00 27.06 291 CYS A CA 1
ATOM 1065 C C . CYS A 1 76 ? 34.958 41.375 8.183 1.00 29.96 291 CYS A C 1
ATOM 1066 O O . CYS A 1 76 ? 35.497 41.634 9.260 1.00 29.71 291 CYS A O 1
ATOM 1074 N N . PRO A 1 77 ? 34.223 42.281 7.543 1.00 25.93 292 PRO A N 1
ATOM 1075 C CA . PRO A 1 77 ? 33.970 43.582 8.147 1.00 31.00 292 PRO A CA 1
ATOM 1076 C C . PRO A 1 77 ? 33.126 43.450 9.421 1.00 28.79 292 PRO A C 1
ATOM 1077 O O . PRO A 1 77 ? 32.276 42.567 9.537 1.00 29.83 292 PRO A O 1
ATOM 1088 N N . ALA A 1 78 ? 33.366 44.362 10.351 1.00 28.18 293 ALA A N 1
ATOM 1089 C CA . ALA A 1 78 ? 32.613 44.362 11.610 1.00 27.01 293 ALA A CA 1
ATOM 1090 C C . ALA A 1 78 ? 31.111 44.395 11.349 1.00 32.52 293 ALA A C 1
ATOM 1091 O O . ALA A 1 78 ? 30.335 43.734 12.045 1.00 28.91 293 ALA A O 1
ATOM 1098 N N . GLU A 1 79 ? 30.682 45.137 10.323 0.98 33.14 294 GLU A N 1
ATOM 1099 C CA A GLU A 1 79 ? 29.245 45.246 10.055 0.54 33.98 294 GLU A CA 1
ATOM 1100 C CA B GLU A 1 79 ? 29.258 45.251 10.025 0.46 34.08 294 GLU A CA 1
ATOM 1101 C C . GLU A 1 79 ? 28.601 43.881 9.833 1.00 31.74 294 GLU A C 1
ATOM 1102 O O . GLU A 1 79 ? 27.440 43.675 10.214 1.00 33.01 294 GLU A O 1
ATOM 1124 N N . LEU A 1 80 ? 29.304 42.936 9.219 1.00 28.29 295 LEU A N 1
ATOM 1125 C CA . LEU A 1 80 ? 28.689 41.648 8.965 1.00 26.22 295 LEU A CA 1
ATOM 1126 C C . LEU A 1 80 ? 28.418 40.913 10.271 1.00 32.47 295 LEU A C 1
ATOM 1127 O O . LEU A 1 80 ? 27.374 40.276 10.440 1.00 27.76 295 LEU A O 1
ATOM 1143 N N . VAL A 1 81 ? 29.358 40.988 11.204 1.00 27.39 296 VAL A N 1
ATOM 1144 C CA . VAL A 1 81 ? 29.171 40.276 12.469 1.00 24.56 296 VAL A CA 1
ATOM 1145 C C . VAL A 1 81 ? 28.067 40.942 13.268 1.00 27.51 296 VAL A C 1
ATOM 1146 O O . VAL A 1 81 ? 27.266 40.256 13.904 1.00 29.35 296 VAL A O 1
ATOM 1159 N N . TYR A 1 82 ? 28.024 42.282 13.254 1.00 24.93 297 TYR A N 1
ATOM 1160 C CA . TYR A 1 82 ? 26.937 43.041 13.870 1.00 28.34 297 TYR A CA 1
ATOM 1161 C C . TYR A 1 82 ? 25.582 42.565 13.352 1.00 29.43 297 TYR A C 1
ATOM 1162 O O . TYR A 1 82 ? 24.676 42.235 14.127 1.00 29.06 297 TYR A O 1
ATOM 1180 N N . GLN A 1 83 ? 25.461 42.418 12.040 1.00 28.39 298 GLN A N 1
ATOM 1181 C CA . GLN A 1 83 ? 24.200 41.930 11.472 1.00 29.87 298 GLN A CA 1
ATOM 1182 C C . GLN A 1 83 ? 23.887 40.517 11.912 1.00 29.88 298 GLN A C 1
ATOM 1183 O O . GLN A 1 83 ? 22.735 40.204 12.268 1.00 30.02 298 GLN A O 1
ATOM 1197 N N . GLU A 1 84 ? 24.891 39.629 11.895 1.00 25.85 299 GLU A N 1
ATOM 1198 C CA . GLU A 1 84 ? 24.587 38.216 12.072 1.00 25.51 299 GLU A CA 1
ATOM 1199 C C . GLU A 1 84 ? 24.366 37.832 13.526 1.00 27.74 299 GLU A C 1
ATOM 1200 O O . GLU A 1 84 ? 23.615 36.897 13.797 1.00 28.03 299 GLU A O 1
ATOM 1212 N N . VAL A 1 85 ? 25.067 38.491 14.432 1.00 24.98 300 VAL A N 1
ATOM 1213 C CA . VAL A 1 85 ? 25.027 38.154 15.855 1.00 26.28 300 VAL A CA 1
ATOM 1214 C C . VAL A 1 85 ? 24.102 39.091 16.603 1.00 23.98 300 VAL A C 1
ATOM 1215 O O . VAL A 1 85 ? 23.269 38.639 17.382 1.00 30.72 300 VAL A O 1
ATOM 1228 N N . ILE A 1 86 ? 24.275 40.400 16.404 1.00 22.68 301 ILE A N 1
ATOM 1229 C CA . ILE A 1 86 ? 23.644 41.396 17.246 1.00 22.74 301 ILE A CA 1
ATOM 1230 C C . ILE A 1 86 ? 22.261 41.726 16.733 1.00 28.22 301 ILE A C 1
ATOM 1231 O O . ILE A 1 86 ? 21.325 41.831 17.527 1.00 26.68 301 ILE A O 1
ATOM 1247 N N . LEU A 1 87 ? 22.097 41.894 15.412 1.00 26.36 302 LEU A N 1
ATOM 1248 C CA . LEU A 1 87 ? 20.773 42.286 14.911 1.00 27.71 302 LEU A CA 1
ATOM 1249 C C . LEU A 1 87 ? 19.865 41.105 14.609 1.00 27.98 302 LEU A C 1
ATOM 1250 O O . LEU A 1 87 ? 18.646 41.305 14.430 1.00 31.84 302 LEU A O 1
ATOM 1266 N N . GLN A 1 88 ? 20.389 39.880 14.534 1.00 26.56 303 GLN A N 1
ATOM 1267 C CA . GLN A 1 88 ? 19.608 38.704 14.165 1.00 27.61 303 GLN A CA 1
ATOM 1268 C C . GLN A 1 88 ? 19.737 37.583 15.192 1.00 26.61 303 GLN A C 1
ATOM 1269 O O . GLN A 1 88 ? 20.077 36.436 14.865 1.00 29.16 303 GLN A O 1
ATOM 1283 N N . PRO A 1 89 ? 19.421 37.871 16.452 1.00 28.26 304 PRO A N 1
ATOM 1284 C CA . PRO A 1 89 ? 19.555 36.828 17.484 1.00 29.19 304 PRO A CA 1
ATOM 1285 C C . PRO A 1 89 ? 18.636 35.645 17.272 1.00 25.57 304 PRO A C 1
ATOM 1286 O O . PRO A 1 89 ? 19.003 34.497 17.597 1.00 25.88 304 PRO A O 1
ATOM 1297 N N . GLU A 1 90 ? 17.450 35.848 16.681 1.00 27.94 305 GLU A N 1
ATOM 1298 C CA . GLU A 1 90 ? 16.600 34.682 16.448 1.00 26.41 305 GLU A CA 1
ATOM 1299 C C . GLU A 1 90 ? 17.138 33.812 15.321 1.00 27.90 305 GLU A C 1
ATOM 1300 O O . GLU A 1 90 ? 17.102 32.573 15.400 1.00 30.27 305 GLU A O 1
ATOM 1312 N N . ARG A 1 91 ? 17.663 34.434 14.273 1.00 26.40 306 ARG A N 1
ATOM 1313 C CA . ARG A 1 91 ? 18.263 33.694 13.185 1.00 28.83 306 ARG A CA 1
ATOM 1314 C C . ARG A 1 91 ? 19.527 32.980 13.626 1.00 31.57 306 ARG A C 1
ATOM 1315 O O . ARG A 1 91 ? 19.849 31.909 13.105 1.00 26.42 306 ARG A O 1
ATOM 1336 N N . MET A 1 92 ? 20.242 33.534 14.611 1.00 29.43 307 MET A N 1
ATOM 1337 C CA . MET A 1 92 ? 21.444 32.861 15.083 1.00 25.69 307 MET A CA 1
ATOM 1338 C C . MET A 1 92 ? 21.142 31.460 15.597 1.00 25.89 307 MET A C 1
ATOM 1339 O O . MET A 1 92 ? 21.996 30.566 15.536 1.00 29.56 307 MET A O 1
ATOM 1353 N N . VAL A 1 93 ? 19.909 31.204 16.067 1.00 24.90 308 VAL A N 1
ATOM 1354 C CA . VAL A 1 93 ? 19.542 29.866 16.512 1.00 24.95 308 VAL A CA 1
ATOM 1355 C C . VAL A 1 93 ? 19.802 28.837 15.422 1.00 28.61 308 VAL A C 1
ATOM 1356 O O . VAL A 1 93 ? 20.194 27.692 15.697 1.00 33.45 308 VAL A O 1
ATOM 1369 N N . LEU A 1 94 ? 19.559 29.213 14.168 1.00 28.63 309 LEU A N 1
ATOM 1370 C CA . LEU A 1 94 ? 19.672 28.234 13.098 1.00 31.12 309 LEU A CA 1
ATOM 1371 C C . LEU A 1 94 ? 21.106 27.770 12.898 1.00 33.98 309 LEU A C 1
ATOM 1372 O O . LEU A 1 94 ? 21.335 26.595 12.629 1.00 36.93 309 LEU A O 1
ATOM 1388 N N . TRP A 1 95 ? 22.087 28.663 13.009 1.00 29.37 310 TRP A N 1
ATOM 1389 C CA . TRP A 1 95 ? 23.453 28.253 12.665 1.00 24.97 310 TRP A CA 1
ATOM 1390 C C . TRP A 1 95 ? 24.363 28.073 13.861 1.00 28.76 310 TRP A C 1
ATOM 1391 O O . TRP A 1 95 ? 25.456 27.527 13.718 1.00 29.31 310 TRP A O 1
ATOM 1412 N N . ASN A 1 96 ? 23.948 28.504 15.019 1.00 25.15 311 ASN A N 1
ATOM 1413 C CA . ASN A 1 96 ? 24.782 28.450 16.224 1.00 25.68 311 ASN A CA 1
ATOM 1414 C C . ASN A 1 96 ? 24.243 27.392 17.165 1.00 26.67 311 ASN A C 1
ATOM 1415 O O . ASN A 1 96 ? 23.239 27.595 17.853 1.00 27.53 311 ASN A O 1
ATOM 1426 N N . LYS A 1 97 ? 24.921 26.258 17.195 1.00 26.83 312 LYS A N 1
ATOM 1427 C CA . LYS A 1 97 ? 24.430 25.116 17.936 1.00 27.92 312 LYS A CA 1
ATOM 1428 C C . LYS A 1 97 ? 24.482 25.335 19.434 1.00 24.54 312 LYS A C 1
ATOM 1429 O O . LYS A 1 97 ? 23.883 24.542 20.165 1.00 28.55 312 LYS A O 1
ATOM 1436 N N . THR A 1 98 ? 25.193 26.369 19.907 1.00 23.82 313 THR A N 1
ATOM 1437 C CA . THR A 1 98 ? 25.166 26.635 21.346 1.00 27.10 313 THR A CA 1
ATOM 1438 C C . THR A 1 98 ? 23.878 27.319 21.769 1.00 28.45 313 THR A C 1
ATOM 1439 O O . THR A 1 98 ? 23.589 27.354 22.966 1.00 29.75 313 THR A O 1
ATOM 1450 N N . VAL A 1 99 ? 23.122 27.836 20.824 1.00 25.63 314 VAL A N 1
ATOM 1451 C CA . VAL A 1 99 ? 21.864 28.547 21.067 1.00 28.74 314 VAL A CA 1
ATOM 1452 C C . VAL A 1 99 ? 20.730 27.610 20.656 1.00 30.79 314 VAL A C 1
ATOM 1453 O O . VAL A 1 99 ? 20.588 27.260 19.481 1.00 29.86 314 VAL A O 1
ATOM 1466 N N . THR A 1 100 ? 19.940 27.178 21.618 1.00 26.94 315 THR A N 1
ATOM 1467 C CA . THR A 1 100 ? 18.824 26.282 21.354 1.00 25.57 315 THR A CA 1
ATOM 1468 C C . THR A 1 100 ? 17.593 27.045 20.912 1.00 27.97 315 THR A C 1
ATOM 1469 O O . THR A 1 100 ? 16.836 26.568 20.061 1.00 28.48 315 THR A O 1
ATOM 1480 N N . ALA A 1 101 ? 17.344 28.212 21.500 1.00 25.11 316 ALA A N 1
ATOM 1481 C CA . ALA A 1 101 ? 16.166 29.006 21.176 1.00 23.65 316 ALA A CA 1
ATOM 1482 C C . ALA A 1 101 ? 16.395 30.448 21.561 1.00 27.79 316 ALA A C 1
ATOM 1483 O O . ALA A 1 101 ? 17.210 30.773 22.447 1.00 23.42 316 ALA A O 1
ATOM 1490 N N . CYS A 1 102 ? 15.660 31.320 20.880 1.00 22.27 317 CYS A N 1
ATOM 1491 C CA . CYS A 1 102 ? 15.652 32.732 21.194 1.00 23.87 317 CYS A CA 1
ATOM 1492 C C . CYS A 1 102 ? 14.316 33.302 20.758 1.00 30.27 317 CYS A C 1
ATOM 1493 O O . CYS A 1 102 ? 13.902 33.070 19.622 1.00 27.36 317 CYS A O 1
ATOM 1501 N N . GLN A 1 103 ? 13.662 34.039 21.652 1.00 25.56 318 GLN A N 1
ATOM 1502 C CA . GLN A 1 103 ? 12.406 34.738 21.368 1.00 24.21 318 GLN A CA 1
ATOM 1503 C C . GLN A 1 103 ? 12.495 36.127 21.930 1.00 25.96 318 GLN A C 1
ATOM 1504 O O . GLN A 1 103 ? 12.748 36.291 23.129 1.00 25.07 318 GLN A O 1
ATOM 1518 N N . ILE A 1 104 ? 12.288 37.131 21.085 1.00 22.29 319 ILE A N 1
ATOM 1519 C CA . ILE A 1 104 ? 12.176 38.499 21.559 1.00 22.76 319 ILE A CA 1
ATOM 1520 C C . ILE A 1 104 ? 10.771 38.628 22.148 1.00 26.64 319 ILE A C 1
ATOM 1521 O O . ILE A 1 104 ? 9.778 38.416 21.445 1.00 28.55 319 ILE A O 1
ATOM 1537 N N . LEU A 1 105 ? 10.693 38.912 23.443 1.00 22.92 320 LEU A N 1
ATOM 1538 C CA . LEU A 1 105 ? 9.412 39.078 24.137 1.00 22.63 320 LEU A CA 1
ATOM 1539 C C . LEU A 1 105 ? 8.870 40.485 23.992 1.00 25.81 320 LEU A C 1
ATOM 1540 O O . LEU A 1 105 ? 7.646 40.677 23.854 1.00 25.39 320 LEU A O 1
ATOM 1556 N N . GLN A 1 106 ? 9.747 41.482 24.013 1.00 24.59 321 GLN A N 1
ATOM 1557 C CA . GLN A 1 106 ? 9.329 42.866 24.143 1.00 22.52 321 GLN A CA 1
ATOM 1558 C C . GLN A 1 106 ? 10.437 43.821 23.708 1.00 29.59 321 GLN A C 1
ATOM 1559 O O . GLN A 1 106 ? 11.628 43.576 23.946 1.00 27.31 321 GLN A O 1
ATOM 1573 N N A ARG A 1 107 ? 10.031 44.938 23.113 0.48 27.51 322 ARG A N 1
ATOM 1574 N N B ARG A 1 107 ? 10.038 44.923 23.070 0.52 27.48 322 ARG A N 1
ATOM 1575 C CA A ARG A 1 107 ? 10.963 45.981 22.717 0.48 30.42 322 ARG A CA 1
ATOM 1576 C CA B ARG A 1 107 ? 10.963 45.991 22.710 0.52 30.32 322 ARG A CA 1
ATOM 1577 C C A ARG A 1 107 ? 10.585 47.286 23.400 0.48 31.39 322 ARG A C 1
ATOM 1578 C C B ARG A 1 107 ? 10.582 47.266 23.442 0.52 31.28 322 ARG A C 1
ATOM 1579 O O A ARG A 1 107 ? 9.406 47.644 23.455 0.48 31.95 322 ARG A O 1
ATOM 1580 O O B ARG A 1 107 ? 9.397 47.588 23.563 0.52 32.18 322 ARG A O 1
ATOM 1621 N N . VAL A 1 108 ? 11.588 47.996 23.916 1.00 29.06 323 VAL A N 1
ATOM 1622 C CA . VAL A 1 108 ? 11.433 49.333 24.493 1.00 36.01 323 VAL A CA 1
ATOM 1623 C C . VAL A 1 108 ? 12.315 50.305 23.707 1.00 37.13 323 VAL A C 1
ATOM 1624 O O . VAL A 1 108 ? 13.542 50.151 23.654 1.00 39.58 323 VAL A O 1
ATOM 1637 N N . GLU A 1 109 ? 11.726 51.370 23.174 1.00 43.15 324 GLU A N 1
ATOM 1638 C CA . GLU A 1 109 ? 12.530 52.203 22.277 1.00 45.66 324 GLU A CA 1
ATOM 1639 C C . GLU A 1 109 ? 13.097 51.354 21.139 1.00 41.55 324 GLU A C 1
ATOM 1640 O O . GLU A 1 109 ? 12.625 50.240 20.886 1.00 52.00 324 GLU A O 1
ATOM 1652 N N . ASP A 1 110 ? 14.093 51.869 20.428 1.00 38.28 325 ASP A N 1
ATOM 1653 C CA . ASP A 1 110 ? 14.639 51.116 19.311 1.00 45.49 325 ASP A CA 1
ATOM 1654 C C . ASP A 1 110 ? 15.742 50.167 19.755 1.00 42.49 325 ASP A C 1
ATOM 1655 O O . ASP A 1 110 ? 16.022 49.182 19.057 1.00 44.90 325 ASP A O 1
ATOM 1659 N N . ASN A 1 111 ? 16.341 50.411 20.917 1.00 41.63 326 ASN A N 1
ATOM 1660 C CA . ASN A 1 111 ? 17.569 49.694 21.212 1.00 35.56 326 ASN A CA 1
ATOM 1661 C C . ASN A 1 111 ? 17.561 48.928 22.528 1.00 33.62 326 ASN A C 1
ATOM 1662 O O . ASN A 1 111 ? 18.637 48.465 22.931 1.00 24.97 326 ASN A O 1
ATOM 1673 N N . THR A 1 112 ? 16.422 48.812 23.214 1.00 26.65 327 THR A N 1
ATOM 1674 C CA . THR A 1 112 ? 16.308 47.949 24.392 1.00 24.88 327 THR A CA 1
ATOM 1675 C C . THR A 1 112 ? 15.340 46.821 24.066 1.00 27.25 327 THR A C 1
ATOM 1676 O O . THR A 1 112 ? 14.225 47.079 23.606 1.00 27.17 327 THR A O 1
ATOM 1687 N N . LEU A 1 113 ? 15.772 45.567 24.263 1.00 22.64 328 LEU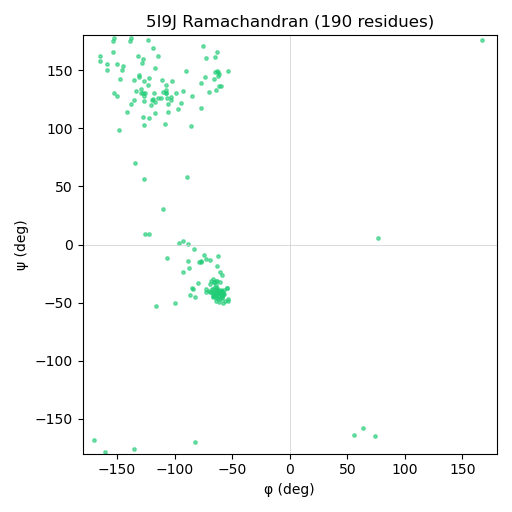 A N 1
ATOM 1688 C CA . LEU A 1 113 ? 14.974 44.383 23.946 1.00 24.04 328 LEU A CA 1
ATOM 1689 C C . LEU A 1 113 ? 14.994 43.443 25.132 1.00 26.73 328 LEU A C 1
ATOM 1690 O O . LEU A 1 113 ? 16.010 43.316 25.800 1.00 22.78 328 LEU A O 1
ATOM 1706 N N . ILE A 1 114 ? 13.882 42.765 25.369 1.00 19.90 329 ILE A N 1
ATOM 1707 C CA . ILE A 1 114 ? 13.781 41.723 26.389 1.00 22.56 329 ILE A CA 1
ATOM 1708 C C . ILE A 1 114 ? 13.607 40.395 25.664 1.00 23.92 329 ILE A C 1
ATOM 1709 O O . ILE A 1 114 ? 12.721 40.247 24.812 1.00 22.69 329 ILE A O 1
ATOM 1725 N N . SER A 1 115 ? 14.467 39.416 25.969 1.00 18.79 330 SER A N 1
ATOM 1726 C CA . SER A 1 115 ? 14.458 38.168 25.240 1.00 20.80 330 SER A CA 1
ATOM 1727 C C . SER A 1 115 ? 14.393 36.990 26.190 1.00 21.83 330 SER A C 1
ATOM 1728 O O . SER A 1 115 ? 14.760 37.078 27.364 1.00 19.65 330 SER A O 1
ATOM 1736 N N . TYR A 1 116 ? 13.882 35.888 25.642 1.00 19.85 331 TYR A N 1
ATOM 1737 C CA . TYR A 1 116 ? 13.944 34.581 26.246 1.00 20.62 331 TYR A CA 1
ATOM 1738 C C . TYR A 1 116 ? 14.942 33.751 25.473 1.00 19.81 331 TYR A C 1
ATOM 1739 O O . TYR A 1 116 ? 14.838 33.653 24.251 1.00 22.62 331 TYR A O 1
ATOM 1757 N N . ASP A 1 117 ? 15.878 33.108 26.178 1.00 18.72 332 ASP A N 1
ATOM 1758 C CA . ASP A 1 117 ? 17.004 32.445 25.539 1.00 20.11 332 ASP A CA 1
ATOM 1759 C C . ASP A 1 117 ? 17.207 31.082 26.177 1.00 21.75 332 ASP A C 1
ATOM 1760 O O . ASP A 1 117 ? 17.126 30.955 27.406 1.00 22.06 332 ASP A O 1
ATOM 1769 N N . VAL A 1 118 ? 17.548 30.083 25.363 1.00 21.31 333 VAL A N 1
ATOM 1770 C CA . VAL A 1 118 ? 17.811 28.751 25.845 1.00 22.56 333 VAL A CA 1
ATOM 1771 C C . VAL A 1 118 ? 19.185 28.338 25.324 1.00 24.70 333 VAL A C 1
ATOM 1772 O O . VAL A 1 118 ? 19.466 28.479 24.128 1.00 24.58 333 VAL A O 1
ATOM 1785 N N . SER A 1 119 ? 20.042 27.888 26.238 1.00 24.10 334 SER A N 1
ATOM 1786 C CA . SER A 1 119 ? 21.392 27.451 25.923 1.00 25.59 334 SER A CA 1
ATOM 1787 C C . SER A 1 119 ? 21.477 25.934 25.888 1.00 35.11 334 SER A C 1
ATOM 1788 O O . SER A 1 119 ? 20.888 25.243 26.717 1.00 36.52 334 SER A O 1
ATOM 1796 N N . ALA A 1 120 ? 22.232 25.422 24.926 1.00 28.80 335 ALA A N 1
ATOM 1797 C CA . ALA A 1 120 ? 22.274 23.994 24.717 1.00 37.18 335 ALA A CA 1
ATOM 1798 C C . ALA A 1 120 ? 23.036 23.342 25.836 1.00 42.63 335 ALA A C 1
ATOM 1799 O O . ALA A 1 120 ? 23.935 23.948 26.445 1.00 39.18 335 ALA A O 1
ATOM 1806 N N A GLY A 1 121 ? 22.721 22.072 26.082 0.56 45.88 336 GLY A N 1
ATOM 1807 N N B GLY A 1 121 ? 22.664 22.094 26.102 0.44 45.85 336 GLY A N 1
ATOM 1808 C CA A GLY A 1 121 ? 23.541 21.297 26.998 0.56 48.22 336 GLY A CA 1
ATOM 1809 C CA B GLY A 1 121 ? 23.411 21.255 27.000 0.44 48.18 336 GLY A CA 1
ATOM 1810 C C A GLY A 1 121 ? 24.992 21.253 26.535 0.56 67.36 336 GLY A C 1
ATOM 1811 C C B GLY A 1 121 ? 24.863 21.198 26.581 0.44 66.81 336 GLY A C 1
ATOM 1812 O O A GLY A 1 121 ? 25.279 21.204 25.337 0.56 53.67 336 GLY A O 1
ATOM 1813 O O B GLY A 1 121 ? 25.180 21.098 25.385 0.44 53.90 336 GLY A O 1
ATOM 1820 N N A ALA A 1 122 ? 25.911 21.294 27.512 0.56 55.42 337 ALA A N 1
ATOM 1821 N N B ALA A 1 122 ? 25.753 21.259 27.568 0.44 55.02 337 ALA A N 1
ATOM 1822 C CA A ALA A 1 122 ? 27.353 21.134 27.301 0.56 64.24 337 ALA A CA 1
ATOM 1823 C CA B ALA A 1 122 ? 27.186 21.318 27.344 0.44 59.55 337 ALA A CA 1
ATOM 1824 C C A ALA A 1 122 ? 27.651 20.053 26.267 0.56 46.16 337 ALA A C 1
ATOM 1825 C C B ALA A 1 122 ? 27.907 20.325 28.249 0.44 57.51 337 ALA A C 1
ATOM 1826 O O A ALA A 1 122 ? 26.959 19.032 26.222 0.56 46.71 337 ALA A O 1
ATOM 1827 O O B ALA A 1 122 ? 27.298 19.585 29.031 0.44 45.63 337 ALA A O 1
ATOM 1840 N N A ALA A 1 123 ? 28.696 20.246 25.447 0.56 43.52 338 ALA A N 1
ATOM 1841 N N B ALA A 1 123 ? 29.236 20.373 28.130 0.44 50.44 338 ALA A N 1
ATOM 1842 C CA A ALA A 1 123 ? 28.921 19.251 24.388 0.56 52.35 338 ALA A CA 1
ATOM 1843 C CA B ALA A 1 123 ? 30.178 19.452 28.755 0.44 53.75 338 ALA A CA 1
ATOM 1844 C C A ALA A 1 123 ? 28.885 17.821 24.914 0.56 57.53 338 ALA A C 1
ATOM 1845 C C B ALA A 1 123 ? 29.826 18.013 28.420 0.44 42.97 338 ALA A C 1
ATOM 1846 O O A ALA A 1 123 ? 28.50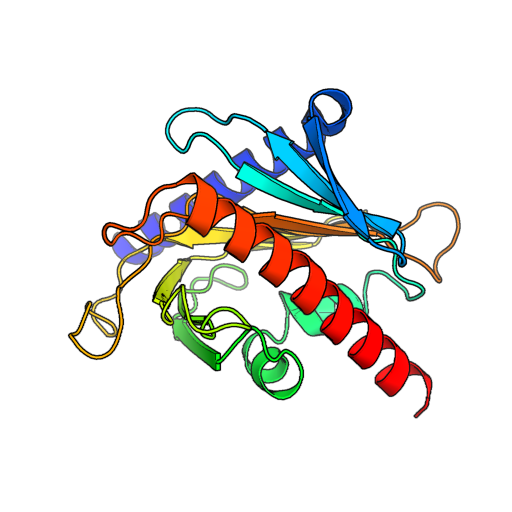6 16.904 24.175 0.56 70.83 338 ALA A O 1
ATOM 1847 O O B ALA A 1 123 ? 29.791 17.142 29.285 0.44 41.14 338 ALA A O 1
ATOM 1860 N N A GLY A 1 124 ? 29.245 17.606 26.186 0.56 57.02 339 GLY A N 1
ATOM 1861 N N B GLY A 1 124 ? 29.590 17.762 27.136 0.44 50.12 339 GLY A N 1
ATOM 1862 C CA A GLY A 1 124 ? 29.291 16.260 26.744 0.56 48.70 339 GLY A CA 1
ATOM 1863 C CA B GLY A 1 124 ? 29.225 16.411 26.733 0.44 48.41 339 GLY A CA 1
ATOM 1864 C C A GLY A 1 124 ? 28.185 15.853 27.716 0.56 53.28 339 GLY A C 1
ATOM 1865 C C B GLY A 1 124 ? 28.150 15.859 27.636 0.44 53.39 339 GLY A C 1
ATOM 1866 O O A GLY A 1 124 ? 28.261 14.755 28.275 0.56 54.58 339 GLY A O 1
ATOM 1867 O O B GLY A 1 124 ? 28.238 14.720 28.108 0.44 53.60 339 GLY A O 1
ATOM 1874 N N . GLY A 1 125 ? 27.167 16.693 27.953 1.00 45.35 340 GLY A N 1
ATOM 1875 C CA . GLY A 1 125 ? 26.030 16.294 28.747 1.00 50.52 340 GLY A CA 1
ATOM 1876 C C . GLY A 1 125 ? 26.178 16.482 30.249 1.00 42.80 340 GLY A C 1
ATOM 1877 O O . GLY A 1 125 ? 25.186 16.301 30.973 1.00 48.15 340 GLY A O 1
ATOM 1881 N N . VAL A 1 126 ? 27.360 16.853 30.747 1.00 37.71 341 VAL A N 1
ATOM 1882 C CA . VAL A 1 126 ? 27.472 17.040 32.183 1.00 32.59 341 VAL A CA 1
ATOM 1883 C C . VAL A 1 126 ? 26.625 18.235 32.621 1.00 33.74 341 VAL A C 1
ATOM 1884 O O . VAL A 1 126 ? 25.907 18.150 33.623 1.00 32.74 341 VAL A O 1
ATOM 1897 N N . VAL A 1 127 ? 26.700 19.358 31.894 1.00 27.75 342 VAL A N 1
ATOM 1898 C CA . VAL A 1 127 ? 25.927 20.561 32.247 1.00 27.88 342 VAL A CA 1
ATOM 1899 C C . VAL A 1 127 ? 24.651 20.611 31.421 1.00 27.56 342 VAL A C 1
ATOM 1900 O O . VAL A 1 127 ? 24.695 20.704 30.178 1.00 29.25 342 VAL A O 1
ATOM 1913 N N . SER A 1 128 ? 23.510 20.541 32.096 1.00 23.01 343 SER A N 1
ATOM 1914 C CA . SER A 1 128 ? 22.229 20.518 31.420 1.00 23.63 343 SER A CA 1
ATOM 1915 C C . SER A 1 128 ? 21.871 21.881 30.843 1.00 25.90 343 SER A C 1
ATOM 1916 O O . SER A 1 128 ? 22.414 22.902 31.245 1.00 23.40 343 SER A O 1
ATOM 1924 N N . PRO A 1 129 ? 20.958 21.921 29.896 1.00 26.30 344 PRO A N 1
ATOM 1925 C CA . PRO A 1 129 ? 20.555 23.219 29.340 1.00 28.43 344 PRO A CA 1
ATOM 1926 C C . PRO A 1 129 ? 19.938 24.138 30.391 1.00 24.61 344 PRO A C 1
ATOM 1927 O O . PRO A 1 129 ? 19.270 23.710 31.331 1.00 26.05 344 PRO A O 1
ATOM 1938 N N . ARG A 1 130 ? 20.182 25.426 30.199 1.00 20.61 345 ARG A N 1
ATOM 1939 C CA . ARG A 1 130 ? 19.567 26.478 30.984 1.00 20.88 345 ARG A CA 1
ATOM 1940 C C . ARG A 1 130 ? 18.714 27.350 30.090 1.00 20.45 345 ARG A C 1
ATOM 1941 O O . ARG A 1 130 ? 19.020 27.514 28.910 1.00 21.31 345 ARG A O 1
ATOM 1962 N N . ASP A 1 131 ? 17.679 27.953 30.673 1.00 19.71 346 ASP A N 1
ATOM 1963 C CA . ASP A 1 131 ? 17.005 29.048 30.011 1.00 19.08 346 ASP A CA 1
ATOM 1964 C C . ASP A 1 131 ? 17.200 30.327 30.806 1.00 20.72 346 ASP A C 1
ATOM 1965 O O . ASP A 1 131 ? 17.654 30.317 31.961 1.00 18.94 346 ASP A O 1
ATOM 1974 N N . PHE A 1 132 ? 16.960 31.439 30.119 1.00 18.85 347 PHE A N 1
ATOM 1975 C CA . PHE A 1 132 ? 17.309 32.764 30.622 1.00 16.40 347 PHE A CA 1
ATOM 1976 C C . PHE A 1 132 ? 16.263 33.766 30.156 1.00 19.48 347 PHE A C 1
ATOM 1977 O O . PHE A 1 132 ? 15.753 33.667 29.025 1.00 20.28 347 PHE A O 1
ATOM 1994 N N . VAL A 1 133 ? 16.074 34.800 30.962 1.00 17.76 348 VAL A N 1
ATOM 1995 C CA . VAL A 1 133 ? 15.359 36.004 30.551 1.00 15.99 348 VAL A CA 1
ATOM 1996 C C . VAL A 1 133 ? 16.326 37.179 30.681 1.00 18.11 348 VAL A C 1
ATOM 1997 O O . VAL A 1 133 ? 16.899 37.400 31.758 1.00 17.75 348 VAL A O 1
ATOM 2010 N N . ASN A 1 134 ? 16.517 37.927 29.578 1.00 18.31 349 ASN A N 1
ATOM 2011 C CA . ASN A 1 134 ? 17.562 38.947 29.467 1.00 19.11 349 ASN A CA 1
ATOM 2012 C C . ASN A 1 134 ? 17.011 40.249 28.940 1.00 19.22 349 ASN A C 1
ATOM 2013 O O . ASN A 1 134 ? 16.076 40.259 28.113 1.00 20.91 349 ASN A O 1
ATOM 2024 N N . VAL A 1 135 ? 17.575 41.337 29.418 1.00 17.33 350 VAL A N 1
ATOM 2025 C CA . VAL A 1 135 ? 17.410 42.637 28.776 1.00 17.96 350 VAL A CA 1
ATOM 2026 C C . VAL A 1 135 ? 18.724 42.982 28.104 1.00 22.99 350 VAL A C 1
ATOM 2027 O O . VAL A 1 135 ? 19.797 42.733 28.665 1.00 21.42 350 VAL A O 1
ATOM 2040 N N . ARG A 1 136 ? 18.639 43.508 26.881 1.00 19.11 351 ARG A N 1
ATOM 2041 C CA A ARG A 1 136 ? 19.803 43.889 26.101 0.57 20.69 351 ARG A CA 1
ATOM 2042 C CA B ARG A 1 136 ? 19.806 43.895 26.113 0.43 20.78 351 ARG A CA 1
ATOM 2043 C C . ARG A 1 136 ? 19.622 45.300 25.575 1.00 23.14 351 ARG A C 1
ATOM 2044 O O . ARG A 1 136 ? 18.514 45.699 25.235 1.00 23.79 351 ARG A O 1
ATOM 2084 N N . ARG A 1 137 ? 20.725 46.022 25.505 1.00 19.06 352 ARG A N 1
ATOM 2085 C CA . ARG A 1 137 ? 20.800 47.366 24.918 1.00 19.89 352 ARG A CA 1
ATOM 2086 C C . ARG A 1 137 ? 21.769 47.292 23.759 1.00 24.22 352 ARG A C 1
ATOM 2087 O O . ARG A 1 137 ? 22.906 46.837 23.936 1.00 23.00 352 ARG A O 1
ATOM 2108 N N . ILE A 1 138 ? 21.322 47.709 22.576 1.00 20.63 353 ILE A N 1
ATOM 2109 C CA . ILE A 1 138 ? 22.157 47.682 21.372 1.00 23.53 353 ILE A CA 1
ATOM 2110 C C . ILE A 1 138 ? 22.641 49.099 21.100 1.00 27.84 353 ILE A C 1
ATOM 2111 O O . ILE A 1 138 ? 21.847 50.061 21.103 1.00 25.95 353 ILE A O 1
ATOM 2127 N N . GLU A 1 139 ? 23.957 49.255 20.947 1.00 24.04 354 GLU A N 1
ATOM 2128 C CA . GLU A 1 139 ? 24.532 50.573 20.654 1.00 25.51 354 GLU A CA 1
ATOM 2129 C C . GLU A 1 139 ? 25.469 50.470 19.453 1.00 31.47 354 GLU A C 1
ATOM 2130 O O . GLU A 1 139 ? 26.291 49.552 19.363 1.00 26.00 354 GLU A O 1
ATOM 2142 N N . ARG A 1 140 ? 25.317 51.422 18.527 1.00 30.92 355 ARG A N 1
ATOM 2143 C CA . ARG A 1 140 ? 26.192 51.580 17.364 1.00 31.08 355 ARG A CA 1
ATOM 2144 C C . ARG A 1 140 ? 27.115 52.739 17.649 1.00 32.74 355 ARG A C 1
ATOM 2145 O O . ARG A 1 140 ? 26.651 53.841 17.933 1.00 32.96 355 ARG A O 1
ATOM 2152 N N . ARG A 1 141 ? 28.401 52.514 17.578 1.00 28.48 356 ARG A N 1
ATOM 2153 C CA . ARG A 1 141 ? 29.321 53.567 17.855 1.00 27.06 356 ARG A CA 1
ATOM 2154 C C . ARG A 1 141 ? 30.226 53.756 16.643 1.00 29.20 356 ARG A C 1
ATOM 2155 O O . ARG A 1 141 ? 30.143 52.998 15.676 1.00 33.08 356 ARG A O 1
ATOM 2176 N N . ARG A 1 142 ? 31.088 54.767 16.736 1.00 34.29 357 ARG A N 1
ATOM 2177 C CA . ARG A 1 142 ? 31.948 55.116 15.611 1.00 42.78 357 ARG A CA 1
ATOM 2178 C C . ARG A 1 142 ? 32.848 53.949 15.225 1.00 40.53 357 ARG A C 1
ATOM 2179 O O . ARG A 1 142 ? 33.034 53.663 14.027 1.00 35.53 357 ARG A O 1
ATOM 2183 N N . ASP A 1 143 ? 33.392 53.238 16.224 1.00 32.25 358 ASP A N 1
ATOM 2184 C CA . ASP A 1 143 ? 34.380 52.200 15.971 1.00 32.86 358 ASP A CA 1
ATOM 2185 C C . ASP A 1 143 ? 33.988 50.829 16.497 1.00 34.69 358 ASP A C 1
ATOM 2186 O O . ASP A 1 143 ? 34.824 49.915 16.460 1.00 27.65 358 ASP A O 1
ATOM 2195 N N . ARG A 1 144 ? 32.754 50.650 16.964 1.00 25.73 359 ARG A N 1
ATOM 2196 C CA . ARG A 1 144 ? 32.364 49.348 17.512 1.00 27.18 359 ARG A CA 1
ATOM 2197 C C . ARG A 1 144 ? 30.842 49.291 17.610 1.00 28.75 359 ARG A C 1
ATOM 2198 O O . ARG A 1 144 ? 30.155 50.327 17.572 1.00 28.65 359 ARG A O 1
ATOM 2219 N N . TYR A 1 145 ? 30.334 48.058 17.730 1.00 26.31 360 TYR A N 1
ATOM 2220 C CA . TYR A 1 145 ? 28.925 47.771 17.939 1.00 26.95 360 TYR A CA 1
ATOM 2221 C C . TYR A 1 145 ? 28.816 46.948 19.209 1.00 25.35 360 TYR A C 1
ATOM 2222 O O . TYR A 1 145 ? 29.610 46.031 19.410 1.00 22.51 360 TYR A O 1
ATOM 2240 N N . LEU A 1 146 ? 27.836 47.260 20.049 1.00 21.94 361 LEU A N 1
ATOM 2241 C CA . LEU A 1 146 ? 27.663 46.542 21.322 1.00 21.63 361 LEU A CA 1
ATOM 2242 C C . LEU A 1 146 ? 26.240 46.008 21.438 1.00 23.31 361 LEU A C 1
ATOM 2243 O O . LEU A 1 146 ? 25.278 46.695 21.069 1.00 24.02 361 LEU A O 1
ATOM 2259 N N . SER A 1 147 ? 26.111 44.790 21.974 1.00 21.62 362 SER A N 1
ATOM 2260 C CA . SER A 1 147 ? 24.840 44.325 22.502 1.00 20.23 362 SER A CA 1
ATOM 2261 C C . SER A 1 147 ? 25.118 43.859 23.938 1.00 20.94 362 SER A C 1
ATOM 2262 O O . SER A 1 147 ? 25.679 42.777 24.112 1.00 21.66 362 SER A O 1
ATOM 2270 N N . SER A 1 148 ? 24.747 44.667 24.915 1.00 19.05 363 SER A N 1
ATOM 2271 C CA . SER A 1 148 ? 25.103 44.453 26.319 1.00 18.08 363 SER A CA 1
ATOM 2272 C C . SER A 1 148 ? 23.844 44.094 27.075 1.00 24.60 363 SER A C 1
ATOM 2273 O O . SER A 1 148 ? 22.795 44.680 26.827 1.00 22.11 363 SER A O 1
ATOM 2281 N N . GLY A 1 149 ? 23.944 43.166 28.016 1.00 19.64 364 GLY A N 1
ATOM 2282 C CA . GLY A 1 149 ? 22.727 42.788 28.705 1.00 21.92 364 GLY A CA 1
ATOM 2283 C C . GLY A 1 149 ? 22.990 42.119 30.025 1.00 21.38 364 GLY A C 1
ATOM 2284 O O . GLY A 1 149 ? 24.129 41.968 30.470 1.00 18.19 364 GLY A O 1
ATOM 2288 N N . ILE A 1 150 ? 21.877 41.738 30.652 1.00 16.10 365 ILE A N 1
ATOM 2289 C CA . ILE A 1 150 ? 21.872 41.211 32.004 1.00 15.36 365 ILE A CA 1
ATOM 2290 C C . ILE A 1 150 ? 20.518 40.540 32.221 1.00 18.29 365 ILE A C 1
ATOM 2291 O O . ILE A 1 150 ? 19.565 40.785 31.488 1.00 17.28 365 ILE A O 1
ATOM 2307 N N . ALA A 1 151 ? 20.464 39.623 33.178 1.00 18.59 366 ALA A N 1
ATOM 2308 C CA . ALA A 1 151 ? 19.210 38.977 33.558 1.00 15.66 366 ALA A CA 1
ATOM 2309 C C . ALA A 1 151 ? 18.145 40.012 33.904 1.00 18.29 366 ALA A C 1
ATOM 2310 O O . ALA A 1 151 ? 18.414 41.027 34.543 1.00 17.23 366 ALA A O 1
ATOM 2317 N N . THR A 1 152 ? 16.894 39.641 33.633 1.00 19.53 367 THR A N 1
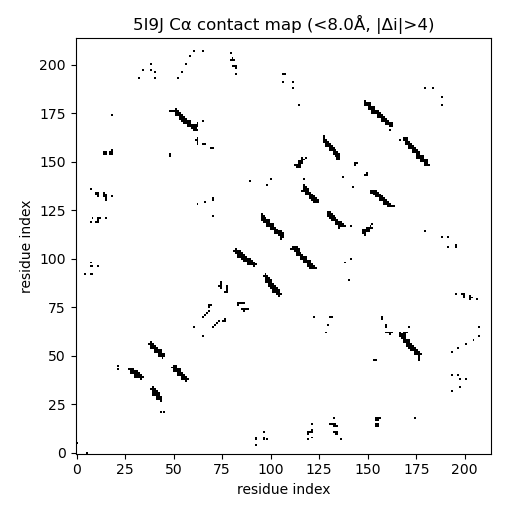ATOM 2318 C CA . THR A 1 152 ? 15.760 40.439 34.083 1.00 17.49 367 THR A CA 1
ATOM 2319 C C . THR A 1 152 ? 14.592 39.486 34.237 1.00 17.49 367 THR A C 1
ATOM 2320 O O . THR A 1 152 ? 14.698 38.297 33.944 1.00 18.67 367 THR A O 1
ATOM 2331 N N . SER A 1 153 ? 13.461 40.034 34.698 1.00 19.42 368 SER A N 1
ATOM 2332 C CA A SER A 1 153 ? 12.242 39.257 34.848 0.55 20.06 368 SER A CA 1
ATOM 2333 C CA B SER A 1 153 ? 12.246 39.251 34.842 0.45 20.06 368 SER A CA 1
ATOM 2334 C C . SER A 1 153 ? 11.215 39.728 33.833 1.00 18.72 368 SER A C 1
ATOM 2335 O O . SER A 1 153 ? 11.189 40.909 33.450 1.00 19.66 368 SER A O 1
ATOM 2348 N N . HIS A 1 154 ? 10.411 38.785 33.389 1.00 18.73 369 HIS A N 1
ATOM 2349 C CA . HIS A 1 154 ? 9.314 39.098 32.476 1.00 18.25 369 HIS A CA 1
ATOM 2350 C C . HIS A 1 154 ? 8.182 38.094 32.734 1.00 17.71 369 HIS A C 1
ATOM 2351 O O . HIS A 1 154 ? 8.396 36.875 32.725 1.00 20.44 369 HIS A O 1
ATOM 2365 N N . SER A 1 155 ? 6.974 38.613 32.951 1.00 20.27 370 SER A N 1
ATOM 2366 C CA . SER A 1 155 ? 5.874 37.762 33.390 1.00 21.04 370 SER A CA 1
ATOM 2367 C C . SER A 1 155 ? 5.492 36.692 32.375 1.00 20.99 370 SER A C 1
ATOM 2368 O O . SER A 1 155 ? 4.832 35.710 32.755 1.00 21.72 370 SER A O 1
ATOM 2376 N N . ALA A 1 156 ? 5.871 36.822 31.111 1.00 18.49 371 ALA A N 1
ATOM 2377 C CA . ALA A 1 156 ? 5.549 35.793 30.130 1.00 20.48 371 ALA A CA 1
ATOM 2378 C C . ALA A 1 156 ? 6.437 34.577 30.228 1.00 23.62 371 ALA A C 1
ATOM 2379 O O . ALA A 1 156 ? 6.122 33.537 29.633 1.00 20.14 371 ALA A O 1
ATOM 2386 N N . LYS A 1 157 ? 7.567 34.680 30.933 1.00 21.05 372 LYS A N 1
ATOM 2387 C CA . LYS A 1 157 ? 8.526 33.585 31.013 1.00 17.38 372 LYS A CA 1
ATOM 2388 C C . LYS A 1 157 ? 8.975 33.398 32.446 1.00 23.91 372 LYS A C 1
ATOM 2389 O O . LYS A 1 157 ? 10.122 33.695 32.808 1.00 21.24 372 LYS A O 1
ATOM 2408 N N . PRO A 1 158 ? 8.088 32.912 33.298 1.00 20.26 373 PRO A N 1
ATOM 2409 C CA . PRO A 1 158 ? 8.506 32.480 34.646 1.00 20.00 373 PRO A CA 1
ATOM 2410 C C . PRO A 1 158 ? 9.446 31.296 34.568 1.00 17.97 373 PRO A C 1
ATOM 2411 O O . PRO A 1 158 ? 9.517 30.603 33.542 1.00 20.22 373 PRO A O 1
ATOM 2422 N N . PRO A 1 159 ? 10.197 31.035 35.648 1.00 21.07 374 PRO A N 1
ATOM 2423 C CA . PRO A 1 159 ? 10.962 29.793 35.702 1.00 20.07 374 PRO A CA 1
ATOM 2424 C C . PRO A 1 159 ? 10.012 28.615 35.665 1.00 26.20 374 PRO A C 1
ATOM 2425 O O . PRO A 1 159 ? 8.910 28.669 36.213 1.00 27.70 374 PRO A O 1
ATOM 2436 N N . THR A 1 160 ? 10.435 27.544 35.019 1.00 21.06 375 THR A N 1
ATOM 2437 C CA . THR A 1 160 ? 9.612 26.324 35.054 1.00 30.81 375 THR A CA 1
ATOM 2438 C C . THR A 1 160 ? 10.488 25.096 35.233 1.00 32.72 375 THR A C 1
ATOM 2439 O O . THR A 1 160 ? 11.713 25.168 35.236 1.00 28.13 375 THR A O 1
ATOM 2450 N N . HIS A 1 161 ? 9.845 23.943 35.371 1.00 32.67 376 HIS A N 1
ATOM 2451 C CA A HIS A 1 161 ? 10.568 22.693 35.556 0.50 35.59 376 HIS A CA 1
ATOM 2452 C CA B HIS A 1 161 ? 10.583 22.704 35.563 0.50 35.55 376 HIS A CA 1
ATOM 2453 C C . HIS A 1 161 ? 11.232 22.188 34.286 1.00 28.76 376 HIS A C 1
ATOM 2454 O O . HIS A 1 161 ? 12.035 21.256 34.363 1.00 33.46 376 HIS A O 1
ATOM 2480 N N . LYS A 1 162 ? 10.947 22.779 33.131 1.00 27.13 377 LYS A N 1
ATOM 2481 C CA . LYS A 1 162 ? 11.541 22.311 31.885 1.00 31.23 377 LYS A CA 1
ATOM 2482 C C . LYS A 1 162 ? 13.057 22.527 31.862 1.00 33.94 377 LYS A C 1
ATOM 2483 O O . LYS A 1 162 ? 13.793 21.736 31.256 1.00 30.02 377 LYS A O 1
ATOM 2492 N N . TYR A 1 163 ? 13.534 23.584 32.520 1.00 28.29 378 TYR A N 1
ATOM 2493 C CA . TYR A 1 163 ? 14.930 23.992 32.476 1.00 24.70 378 TYR A CA 1
ATOM 2494 C C . TYR A 1 163 ? 15.331 24.545 33.833 1.00 22.62 378 TYR A C 1
ATOM 2495 O O . TYR A 1 163 ? 14.546 25.207 34.493 1.00 23.20 378 TYR A O 1
ATOM 2513 N N . VAL A 1 164 ? 16.621 24.446 34.145 1.00 25.30 379 VAL A N 1
ATOM 2514 C CA . VAL A 1 164 ? 17.166 25.324 35.179 1.00 22.05 379 VAL A CA 1
ATOM 2515 C C . VAL A 1 164 ? 17.196 26.752 34.626 1.00 19.54 379 VAL A C 1
ATOM 2516 O O . VAL A 1 164 ? 17.684 26.989 33.521 1.00 20.26 379 VAL A O 1
ATOM 2529 N N . ARG A 1 165 ? 16.678 27.709 35.400 1.00 17.99 380 ARG A N 1
ATOM 2530 C CA . ARG A 1 165 ? 16.682 29.121 35.025 1.00 17.63 380 ARG A CA 1
ATOM 2531 C C . ARG A 1 165 ? 18.015 29.702 35.459 1.00 17.23 380 ARG A C 1
ATOM 2532 O O . ARG A 1 165 ? 18.227 29.993 36.645 1.00 18.54 380 ARG A O 1
ATOM 2553 N N . GLY A 1 166 ? 18.907 29.858 34.507 1.00 17.43 381 GLY A N 1
ATOM 2554 C CA . GLY A 1 166 ? 20.146 30.564 34.768 1.00 18.57 381 GLY A CA 1
ATOM 2555 C C . GLY A 1 166 ? 19.937 32.065 34.852 1.00 20.95 381 GLY A C 1
ATOM 2556 O O . GLY A 1 166 ? 18.862 32.570 34.560 1.00 17.76 381 GLY A O 1
ATOM 2560 N N . GLU A 1 167 ? 20.983 32.774 35.272 1.00 16.30 382 GLU A N 1
ATOM 2561 C CA . GLU A 1 167 ? 20.903 34.223 35.437 1.00 14.18 382 GLU A CA 1
ATOM 2562 C C . GLU A 1 167 ? 22.209 34.833 34.981 1.00 18.99 382 GLU A C 1
ATOM 2563 O O . GLU A 1 167 ? 23.222 34.660 35.657 1.00 17.92 382 GLU A O 1
ATOM 2575 N N . ASN A 1 168 ? 22.157 35.605 33.894 1.00 15.75 383 ASN A N 1
ATOM 2576 C CA . ASN A 1 168 ? 23.339 36.327 33.467 1.00 17.00 383 ASN A CA 1
ATOM 2577 C C . ASN A 1 168 ? 23.577 37.559 34.315 1.00 20.34 383 ASN A C 1
ATOM 2578 O O . ASN A 1 168 ? 22.648 38.298 34.662 1.00 18.22 383 ASN A O 1
ATOM 2589 N N . GLY A 1 169 ? 24.858 37.788 34.642 1.00 17.04 384 GLY A N 1
ATOM 2590 C CA . GLY A 1 169 ? 25.319 39.089 35.084 1.00 16.09 384 GLY A CA 1
ATOM 2591 C C . GLY A 1 169 ? 25.591 39.970 33.871 1.00 15.40 384 GLY A C 1
ATOM 2592 O O . GLY A 1 169 ? 25.271 39.603 32.748 1.00 17.08 384 GLY A O 1
ATOM 2596 N N . PRO A 1 170 ? 26.215 41.130 34.087 1.00 17.49 385 PRO A N 1
ATOM 2597 C CA . PRO A 1 170 ? 26.520 42.033 32.958 1.00 16.90 385 PRO A CA 1
ATOM 2598 C C . PRO A 1 170 ? 27.492 41.396 31.978 1.00 19.46 385 PRO A C 1
ATOM 2599 O O . PRO A 1 170 ? 28.518 40.831 32.355 1.00 19.16 385 PRO A O 1
ATOM 2610 N N . GLY A 1 171 ? 27.151 41.489 30.707 1.00 16.94 386 GLY A N 1
ATOM 2611 C CA . GLY A 1 171 ? 28.000 40.957 29.666 1.00 20.03 386 GLY A CA 1
ATOM 2612 C C . GLY A 1 171 ? 27.487 41.414 28.319 1.00 19.27 386 GLY A C 1
ATOM 2613 O O . GLY A 1 171 ? 26.618 42.303 28.231 1.00 18.59 386 GLY A O 1
ATOM 2617 N N . GLY A 1 172 ? 28.009 40.809 27.256 1.00 19.05 387 GLY A N 1
ATOM 2618 C CA . GLY A 1 172 ? 27.549 41.256 25.952 1.00 21.71 387 GLY A CA 1
ATOM 2619 C C . GLY A 1 172 ? 28.401 40.742 24.810 1.00 21.19 387 GLY A C 1
ATOM 2620 O O . GLY A 1 172 ? 29.405 40.051 24.992 1.00 19.84 387 GLY A O 1
ATOM 2624 N N . PHE A 1 173 ? 27.938 41.084 23.612 1.00 17.96 388 PHE A N 1
ATOM 2625 C CA . PHE A 1 173 ? 28.647 40.867 22.362 1.00 19.45 388 PHE A CA 1
ATOM 2626 C C . PHE A 1 173 ? 29.135 42.208 21.861 1.00 21.83 388 PHE A C 1
ATOM 2627 O O . PHE A 1 173 ? 28.353 43.156 21.766 1.00 22.51 388 PHE A O 1
ATOM 2644 N N . ILE A 1 174 ? 30.408 42.270 21.454 1.00 19.00 389 ILE A N 1
ATOM 2645 C CA . ILE A 1 174 ? 31.006 43.516 20.991 1.00 20.60 389 ILE A CA 1
ATOM 2646 C C . ILE A 1 174 ? 31.741 43.181 19.709 1.00 22.87 389 ILE A C 1
ATOM 2647 O O . ILE A 1 174 ? 32.446 42.168 19.644 1.00 23.68 389 ILE A O 1
ATOM 2663 N N . VAL A 1 175 ? 31.523 43.986 18.674 1.00 20.68 390 VAL A N 1
ATOM 2664 C CA . VAL A 1 175 ? 32.276 43.852 17.423 1.00 22.72 390 VAL A CA 1
ATOM 2665 C C . VAL A 1 175 ? 33.076 45.140 17.231 1.00 23.66 390 VAL A C 1
ATOM 2666 O O . VAL A 1 175 ? 32.499 46.241 17.236 1.00 24.67 390 VAL A O 1
ATOM 2679 N N . LEU A 1 176 ? 34.401 45.018 17.110 1.00 22.52 391 LEU A N 1
ATOM 2680 C CA . LEU A 1 176 ? 35.266 46.182 17.013 1.00 24.44 391 LEU A CA 1
ATOM 2681 C C . LEU A 1 176 ? 35.752 46.290 15.578 1.00 27.00 391 LEU A C 1
ATOM 2682 O O . LEU A 1 176 ? 36.252 45.312 15.017 1.00 24.65 391 LEU A O 1
ATOM 2698 N N . LYS A 1 177 ? 35.541 47.460 14.980 1.00 27.53 392 LYS A N 1
ATOM 2699 C CA . LYS A 1 177 ? 36.004 47.725 13.632 1.00 29.09 392 LYS A CA 1
ATOM 2700 C C . LYS A 1 177 ? 37.510 47.922 13.612 1.00 24.56 392 LYS A C 1
ATOM 2701 O O . LYS A 1 177 ? 38.076 48.589 14.475 1.00 27.46 392 LYS A O 1
ATOM 2720 N N . SER A 1 178 ? 38.135 47.446 12.542 1.00 27.08 393 SER A N 1
ATOM 2721 C CA . SER A 1 178 ? 39.570 47.643 12.373 1.00 33.19 393 SER A CA 1
ATOM 2722 C C . SER A 1 178 ? 39.790 49.002 11.732 1.00 33.36 393 SER A C 1
ATOM 2723 O O . SER A 1 178 ? 39.184 49.298 10.707 1.00 35.98 393 SER A O 1
ATOM 2731 N N . ALA A 1 179 ? 40.639 49.812 12.340 1.00 35.22 394 ALA A N 1
ATOM 2732 C CA . ALA A 1 179 ? 41.002 51.079 11.715 1.00 44.60 394 ALA A CA 1
ATOM 2733 C C . ALA A 1 179 ? 41.853 50.864 10.466 1.00 48.66 394 ALA A C 1
ATOM 2734 O O . ALA A 1 179 ? 41.716 51.599 9.487 1.00 60.26 394 ALA A O 1
ATOM 2741 N N . SER A 1 180 ? 42.690 49.830 10.464 1.00 34.17 395 SER A N 1
ATOM 2742 C CA . SER A 1 180 ? 43.701 49.616 9.420 1.00 33.60 395 SER A CA 1
ATOM 2743 C C . SER A 1 180 ? 43.263 48.741 8.266 1.00 39.19 395 SER A C 1
ATOM 2744 O O . SER A 1 180 ? 43.860 48.802 7.195 1.00 35.35 395 SER A O 1
ATOM 2752 N N . ASN A 1 181 ? 42.264 47.864 8.445 1.00 30.83 396 ASN A N 1
ATOM 2753 C CA . ASN A 1 181 ? 41.943 46.868 7.436 1.00 31.92 396 ASN A CA 1
ATOM 2754 C C . ASN A 1 181 ? 40.452 46.612 7.507 1.00 37.84 396 ASN A C 1
ATOM 2755 O O . ASN A 1 181 ? 39.986 45.830 8.346 1.00 34.89 396 ASN A O 1
ATOM 2766 N N . PRO A 1 182 ? 39.667 47.237 6.636 1.00 37.92 397 PRO A N 1
ATOM 2767 C CA . PRO A 1 182 ? 38.208 47.054 6.692 1.00 39.18 397 PRO A CA 1
ATOM 2768 C C . PRO A 1 182 ? 37.715 45.646 6.462 1.00 34.63 397 PRO A C 1
ATOM 2769 O O . PRO A 1 182 ? 36.516 45.433 6.641 1.00 38.21 397 PRO A O 1
ATOM 2780 N N . ARG A 1 183 ? 38.549 44.695 6.041 1.00 30.64 398 ARG A N 1
ATOM 2781 C CA . ARG A 1 183 ? 38.088 43.347 5.761 1.00 32.14 398 ARG A CA 1
ATOM 2782 C C . ARG A 1 183 ? 38.212 42.405 6.968 1.00 26.54 398 ARG A C 1
ATOM 2783 O O . ARG A 1 183 ? 37.935 41.210 6.820 1.00 33.56 398 ARG A O 1
ATOM 2804 N N . VAL A 1 184 ? 38.654 42.919 8.102 1.00 30.04 399 VAL A N 1
ATOM 2805 C CA . VAL A 1 184 ? 38.748 42.115 9.310 1.00 32.61 399 VAL A CA 1
ATOM 2806 C C . VAL A 1 184 ? 38.110 42.887 10.464 1.00 26.82 399 VAL A C 1
ATOM 2807 O O . VAL A 1 184 ? 37.977 44.115 10.443 1.00 29.22 399 VAL A O 1
ATOM 2820 N N . CYS A 1 185 ? 37.792 42.150 11.528 1.00 26.13 400 CYS A N 1
ATOM 2821 C CA . CYS A 1 185 ? 37.233 42.792 12.713 1.00 23.48 400 CYS A CA 1
ATOM 2822 C C . CYS A 1 185 ? 37.585 41.935 13.915 1.00 26.00 400 CYS A C 1
ATOM 2823 O O . CYS A 1 185 ? 38.136 40.839 13.777 1.00 23.74 400 CYS A O 1
ATOM 2831 N N . THR A 1 186 ? 37.226 42.433 15.090 1.00 21.00 401 THR A N 1
ATOM 2832 C CA . THR A 1 186 ? 37.403 41.705 16.350 1.00 24.69 401 THR A CA 1
ATOM 2833 C C . THR A 1 186 ? 36.035 41.458 16.987 1.00 23.56 401 THR A C 1
ATOM 2834 O O . THR A 1 186 ? 35.251 42.405 17.135 1.00 26.25 401 THR A O 1
ATOM 2845 N N . PHE A 1 187 ? 35.785 40.198 17.379 1.00 20.68 402 PHE A N 1
ATOM 2846 C CA . PHE A 1 187 ? 34.575 39.800 18.091 1.00 17.47 402 PHE A CA 1
ATOM 2847 C C . PHE A 1 187 ? 34.931 39.515 19.545 1.00 23.77 402 PHE A C 1
ATOM 2848 O O . PHE A 1 187 ? 35.888 38.774 19.810 1.00 21.30 402 PHE A O 1
ATOM 2865 N N . VAL A 1 188 ? 34.175 40.101 20.475 1.00 18.93 403 VAL A N 1
ATOM 2866 C CA . VAL A 1 188 ? 34.394 39.875 21.915 1.00 16.98 403 VAL A CA 1
ATOM 2867 C C . VAL A 1 188 ? 33.073 39.420 22.526 1.00 20.08 403 VAL A C 1
ATOM 2868 O O . VAL A 1 188 ? 32.054 40.051 22.284 1.00 19.22 403 VAL A O 1
ATOM 2881 N N . TRP A 1 189 ? 33.093 38.326 23.300 1.00 19.45 404 TRP A N 1
ATOM 2882 C CA . TRP A 1 189 ? 31.912 37.913 24.073 1.00 16.90 404 TRP A CA 1
ATOM 2883 C C . TRP A 1 189 ? 32.314 38.000 25.539 1.00 17.16 404 TRP A C 1
ATOM 2884 O O . TRP A 1 189 ? 33.241 37.294 25.966 1.00 17.02 404 TRP A O 1
ATOM 2905 N N . ILE A 1 190 ? 3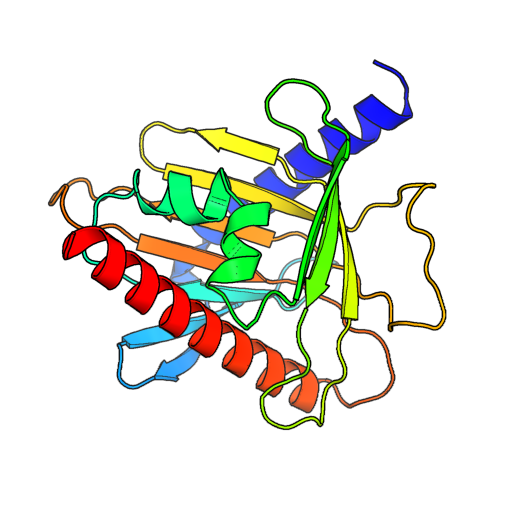1.706 38.925 26.265 1.00 17.33 405 ILE A N 1
ATOM 2906 C CA . ILE A 1 190 ? 31.871 39.014 27.707 1.00 16.68 405 ILE A CA 1
ATOM 2907 C C . ILE A 1 190 ? 30.720 38.241 28.338 1.00 18.30 405 ILE A C 1
ATOM 2908 O O . ILE A 1 190 ? 29.546 38.556 28.085 1.00 17.26 405 ILE A O 1
ATOM 2924 N N . LEU A 1 191 ? 31.046 37.231 29.146 1.00 16.30 406 LEU A N 1
ATOM 2925 C CA . LEU A 1 191 ? 30.090 36.276 29.686 1.00 17.87 406 LEU A CA 1
ATOM 2926 C C . LEU A 1 191 ? 30.228 36.192 31.199 1.00 17.42 406 LEU A C 1
ATOM 2927 O O . LEU A 1 191 ? 31.233 35.714 31.716 1.00 18.90 406 LEU A O 1
ATOM 2943 N N . ASN A 1 192 ? 29.234 36.698 31.913 1.00 17.76 407 ASN A N 1
ATOM 2944 C CA . ASN A 1 192 ? 29.154 36.514 33.355 1.00 16.10 407 ASN A CA 1
ATOM 2945 C C . ASN A 1 192 ? 27.835 35.808 33.579 1.00 24.28 407 ASN A C 1
ATOM 2946 O O . ASN A 1 192 ? 26.798 36.312 33.143 1.00 17.92 407 ASN A O 1
ATOM 2957 N N . THR A 1 193 ? 27.856 34.630 34.161 1.00 18.85 408 THR A N 1
ATOM 2958 C CA . THR A 1 193 ? 26.572 33.936 34.323 1.00 19.60 408 THR A CA 1
ATOM 2959 C C . THR A 1 193 ? 26.624 33.056 35.562 1.00 21.61 408 THR A C 1
ATOM 2960 O O . THR A 1 193 ? 27.696 32.606 36.008 1.00 21.95 408 THR A O 1
ATOM 2971 N N . ASP A 1 194 ? 25.438 32.793 36.107 1.00 16.83 409 ASP A N 1
ATOM 2972 C CA . ASP A 1 194 ? 25.270 31.854 37.201 1.00 19.00 409 ASP A CA 1
ATOM 2973 C C . ASP A 1 194 ? 24.289 30.800 36.711 1.00 19.57 409 ASP A C 1
ATOM 2974 O O . ASP A 1 194 ? 23.108 31.083 36.495 1.00 18.02 409 ASP A O 1
ATOM 2983 N N . LEU A 1 195 ? 24.797 29.590 36.456 1.00 16.53 410 LEU A N 1
ATOM 2984 C CA . LEU A 1 195 ? 23.964 28.526 35.974 1.00 17.00 410 LEU A CA 1
ATOM 2985 C C . LEU A 1 195 ? 23.206 27.785 37.078 1.00 18.70 410 LEU A C 1
ATOM 2986 O O . LEU A 1 195 ? 22.395 26.891 36.748 1.00 20.67 410 LEU A O 1
ATOM 3002 N N . LYS A 1 196 ? 23.447 28.138 38.343 1.00 18.23 411 LYS A N 1
ATOM 3003 C CA . LYS A 1 196 ? 22.712 27.579 39.475 1.00 16.98 411 LYS A CA 1
ATOM 3004 C C . LYS A 1 196 ? 22.977 26.070 39.574 1.00 21.21 411 LYS A C 1
ATOM 3005 O O . LYS A 1 196 ? 23.973 25.556 39.047 1.00 22.30 411 LYS A O 1
ATOM 3024 N N . GLY A 1 197 ? 22.098 25.340 40.222 1.00 21.99 412 GLY A N 1
ATOM 3025 C CA . GLY A 1 197 ? 22.373 23.939 40.408 1.00 18.46 412 GLY A CA 1
ATOM 3026 C C . GLY A 1 197 ? 23.443 23.714 41.463 1.00 20.78 412 GLY A C 1
ATOM 3027 O O . GLY A 1 197 ? 23.834 24.604 42.227 1.00 21.36 412 GLY A O 1
ATOM 3031 N N . ARG A 1 198 ? 23.972 22.481 41.468 1.00 25.49 413 ARG A N 1
ATOM 3032 C CA A ARG A 1 198 ? 24.916 22.093 42.496 0.57 27.09 413 ARG A CA 1
ATOM 3033 C CA B ARG A 1 198 ? 24.916 22.089 42.505 0.43 27.08 413 ARG A CA 1
ATOM 3034 C C . ARG A 1 198 ? 26.240 21.541 41.997 1.00 27.35 413 ARG A C 1
ATOM 3035 O O . ARG A 1 198 ? 27.053 21.122 42.825 1.00 27.59 413 ARG A O 1
ATOM 3074 N N . LEU A 1 199 ? 26.495 21.543 40.685 1.00 23.53 414 LEU A N 1
ATOM 3075 C CA . LEU A 1 199 ? 27.810 21.149 40.230 1.00 23.33 414 LEU A CA 1
ATOM 3076 C C . LEU A 1 199 ? 28.848 22.116 40.766 1.00 25.32 414 LEU A C 1
ATOM 3077 O O . LEU A 1 199 ? 28.581 23.330 40.939 1.00 24.44 414 LEU A O 1
ATOM 3093 N N . PRO A 1 200 ? 30.055 21.629 41.026 1.00 25.79 415 PRO A N 1
ATOM 3094 C CA . PRO A 1 200 ? 31.120 22.532 41.436 1.00 24.81 415 PRO A CA 1
ATOM 3095 C C . PRO A 1 200 ? 31.471 23.544 40.360 1.00 25.86 415 PRO A C 1
ATOM 3096 O O . PRO A 1 200 ? 31.411 23.275 39.157 1.00 24.82 415 PRO A O 1
ATOM 3107 N N . ARG A 1 201 ? 31.897 24.692 40.842 1.00 23.87 416 ARG A N 1
ATOM 3108 C CA . ARG A 1 201 ? 32.172 25.835 39.983 1.00 25.93 416 ARG A CA 1
ATOM 3109 C C . ARG A 1 201 ? 33.193 25.499 38.908 1.00 27.45 416 ARG A C 1
ATOM 3110 O O . ARG A 1 201 ? 33.047 25.940 37.773 1.00 23.75 416 ARG A O 1
ATOM 3124 N N . TYR A 1 202 ? 34.237 24.711 39.235 1.00 25.62 417 TYR A N 1
ATOM 3125 C CA . TYR A 1 202 ? 35.286 24.486 38.244 1.00 24.57 417 TYR A CA 1
ATOM 3126 C C . TYR A 1 202 ? 34.727 23.753 37.032 1.00 24.71 417 TYR A C 1
ATOM 3127 O O . TYR A 1 202 ? 35.166 24.000 35.899 1.00 27.27 417 TYR A O 1
ATOM 3145 N N . LEU A 1 203 ? 33.717 22.895 37.231 1.00 23.80 418 LEU A N 1
ATOM 3146 C CA . LEU A 1 203 ? 33.146 22.177 36.102 1.00 23.07 418 LEU A CA 1
ATOM 3147 C C . LEU A 1 203 ? 32.308 23.118 35.248 1.00 25.15 418 LEU A C 1
ATOM 3148 O O . LEU A 1 203 ? 32.294 23.020 34.015 1.00 26.19 418 LEU A O 1
ATOM 3164 N N . ILE A 1 204 ? 31.552 23.996 35.897 1.00 22.92 419 ILE A N 1
ATOM 3165 C CA . ILE A 1 204 ? 30.808 25.004 35.138 1.00 23.08 419 ILE A CA 1
ATOM 3166 C C . ILE A 1 204 ? 31.770 25.836 34.291 1.00 19.19 419 ILE A C 1
ATOM 3167 O O . ILE A 1 204 ? 31.544 26.063 33.097 1.00 23.62 419 ILE A O 1
ATOM 3183 N N . HIS A 1 205 ? 32.827 26.339 34.911 1.00 20.96 420 HIS A N 1
ATOM 3184 C CA . HIS A 1 205 ? 33.817 27.148 34.212 1.00 23.72 420 HIS A CA 1
ATOM 3185 C C . HIS A 1 205 ? 34.424 26.411 33.026 1.00 25.69 420 HIS A C 1
ATOM 3186 O O . HIS A 1 205 ? 34.591 27.007 31.971 1.00 23.34 420 HIS A O 1
ATOM 3200 N N . GLN A 1 206 ? 34.753 25.112 33.172 1.00 24.65 421 GLN A N 1
ATOM 3201 C CA . GLN A 1 206 ? 35.224 24.336 32.022 1.00 25.17 421 GLN A CA 1
ATOM 3202 C C . GLN A 1 206 ? 34.188 24.326 30.919 1.00 23.02 421 GLN A C 1
ATOM 3203 O O . GLN A 1 206 ? 34.524 24.513 29.733 1.00 24.27 421 GLN A O 1
ATOM 3217 N N . SER A 1 207 ? 32.903 24.147 31.291 1.00 23.61 422 SER A N 1
ATOM 3218 C CA . SER A 1 207 ? 31.850 24.062 30.292 1.00 24.24 422 SER A CA 1
ATOM 3219 C C . SER A 1 207 ? 31.671 25.410 29.590 1.00 24.10 422 SER A C 1
ATOM 3220 O O . SER A 1 207 ? 31.445 25.461 28.374 1.00 22.41 422 SER A O 1
ATOM 3228 N N . LEU A 1 208 ? 31.778 26.526 30.341 1.00 22.05 423 LEU A N 1
ATOM 3229 C CA . LEU A 1 208 ? 31.632 27.843 29.701 1.00 23.38 423 LEU A CA 1
ATOM 3230 C C . LEU A 1 208 ? 32.756 28.119 28.710 1.00 23.16 423 LEU A C 1
ATOM 3231 O O . LEU A 1 208 ? 32.517 28.653 27.622 1.00 22.48 423 LEU A O 1
ATOM 3247 N N . ALA A 1 209 ? 33.998 27.819 29.072 1.00 21.84 424 ALA A N 1
ATOM 3248 C CA . ALA A 1 209 ? 35.080 28.019 28.129 1.00 22.42 424 ALA A CA 1
ATOM 3249 C C . ALA A 1 209 ? 34.827 27.208 26.866 1.00 19.58 424 ALA A C 1
ATOM 3250 O O . ALA A 1 209 ? 35.023 27.683 25.742 1.00 24.28 424 ALA A O 1
ATOM 3257 N N . ALA A 1 210 ? 34.441 25.953 27.048 1.00 23.27 425 ALA A N 1
ATOM 3258 C CA . ALA A 1 210 ? 34.188 25.090 25.905 1.00 23.61 425 ALA A CA 1
ATOM 3259 C C . ALA A 1 210 ? 33.088 25.673 25.028 1.00 21.35 425 ALA A C 1
ATOM 3260 O O . ALA A 1 210 ? 33.178 25.645 23.784 1.00 20.97 425 ALA A O 1
ATOM 3267 N N . THR A 1 211 ? 32.027 26.197 25.659 1.00 21.50 426 THR A N 1
ATOM 3268 C CA . THR A 1 211 ? 30.942 26.808 24.914 1.00 18.39 426 THR A CA 1
ATOM 3269 C C . THR A 1 211 ? 31.418 28.022 24.143 1.00 21.96 426 THR A C 1
ATOM 3270 O O . THR A 1 211 ? 30.969 28.278 23.024 1.00 19.24 426 THR A O 1
ATOM 3281 N N . MET A 1 212 ? 32.305 28.809 24.743 1.00 19.87 427 MET A N 1
ATOM 3282 C CA . MET A 1 212 ? 32.830 29.955 24.021 1.00 18.42 427 MET A CA 1
ATOM 3283 C C . MET A 1 212 ? 33.596 29.518 22.761 1.00 19.79 427 MET A C 1
ATOM 3284 O O . MET A 1 212 ? 33.448 30.127 21.694 1.00 20.74 427 MET A O 1
ATOM 3298 N N . PHE A 1 213 ? 34.458 28.511 22.871 1.00 20.48 428 PHE A N 1
ATOM 3299 C CA . PHE A 1 213 ? 35.148 28.041 21.673 1.00 21.09 428 PHE A CA 1
ATOM 3300 C C . PHE A 1 213 ? 34.175 27.506 20.636 1.00 23.15 428 PHE A C 1
ATOM 3301 O O . PHE A 1 213 ? 34.390 27.678 19.428 1.00 22.81 428 PHE A O 1
ATOM 3318 N N . GLU A 1 214 ? 33.150 26.769 21.072 1.00 22.06 429 GLU A N 1
ATOM 3319 C CA . GLU A 1 214 ? 32.164 26.273 20.110 1.00 21.83 429 GLU A CA 1
ATOM 3320 C C . GLU A 1 214 ? 31.420 27.414 19.421 1.00 20.62 429 GLU A C 1
ATOM 3321 O O . GLU A 1 214 ? 31.185 27.364 18.203 1.00 23.79 429 GLU A O 1
ATOM 3333 N N . PHE A 1 215 ? 31.014 28.448 20.183 1.00 21.07 430 PHE A N 1
ATOM 3334 C CA . PHE A 1 215 ? 30.396 29.626 19.597 1.00 19.59 430 PHE A CA 1
ATOM 3335 C C . PHE A 1 215 ? 31.292 30.195 18.507 1.00 24.38 430 PHE A C 1
ATOM 3336 O O . PHE A 1 215 ? 30.840 30.490 17.401 1.00 21.99 430 PHE A O 1
ATOM 3353 N N . ALA A 1 216 ? 32.584 30.359 18.821 1.00 21.28 431 ALA A N 1
ATOM 3354 C CA . ALA A 1 216 ? 33.501 30.918 17.846 1.00 20.56 431 ALA A CA 1
ATOM 3355 C C . ALA A 1 216 ? 33.554 30.051 16.603 1.00 19.39 431 ALA A C 1
ATOM 3356 O O . ALA A 1 216 ? 33.638 30.571 15.481 1.00 24.07 431 ALA A O 1
ATOM 3363 N N . PHE A 1 217 ? 33.528 28.736 16.783 1.00 21.60 432 PHE A N 1
ATOM 3364 C CA . PHE A 1 217 ? 33.554 27.840 15.645 1.00 22.47 432 PHE A CA 1
ATOM 3365 C C . PHE A 1 217 ? 32.330 28.060 14.753 1.00 25.23 432 PHE A C 1
ATOM 3366 O O . PHE A 1 217 ? 32.449 28.197 13.533 1.00 22.08 432 PHE A O 1
ATOM 3383 N N . HIS A 1 218 ? 31.137 28.092 15.337 1.00 21.13 433 HIS A N 1
ATOM 3384 C CA . HIS A 1 218 ? 29.959 28.303 14.487 1.00 23.19 433 HIS A CA 1
ATOM 3385 C C . HIS A 1 218 ? 29.959 29.674 13.834 1.00 22.49 433 HIS A C 1
ATOM 3386 O O . HIS A 1 218 ? 29.505 29.819 12.692 1.00 25.71 433 HIS A O 1
ATOM 3400 N N . LEU A 1 219 ? 30.433 30.709 14.529 1.00 21.53 434 LEU A N 1
ATOM 3401 C CA . LEU A 1 219 ? 30.479 32.029 13.921 1.00 23.10 434 LEU A CA 1
ATOM 3402 C C . LEU A 1 219 ? 31.439 32.033 12.735 1.00 24.33 434 LEU A C 1
ATOM 3403 O O . LEU A 1 219 ? 31.117 32.569 11.657 1.00 25.37 434 LEU A O 1
ATOM 3419 N N . ARG A 1 220 ? 32.603 31.395 12.902 1.00 22.25 435 ARG A N 1
ATOM 3420 C CA . ARG A 1 220 ? 33.547 31.327 11.784 1.00 27.20 435 ARG A CA 1
ATOM 3421 C C . ARG A 1 220 ? 32.908 30.643 10.578 1.00 24.08 435 ARG A C 1
ATOM 3422 O O . ARG A 1 220 ? 33.036 31.116 9.432 1.00 29.68 435 ARG A O 1
ATOM 3443 N N . GLN A 1 221 ? 32.223 29.523 10.822 1.00 27.02 436 GLN A N 1
ATOM 3444 C CA . GLN A 1 221 ? 31.583 28.779 9.744 1.00 31.85 436 GLN A CA 1
ATOM 3445 C C . GLN A 1 221 ? 30.500 29.606 9.082 1.00 32.39 436 GLN A C 1
ATOM 3446 O O . GLN A 1 221 ? 30.332 29.555 7.857 1.00 29.45 436 GLN A O 1
ATOM 3460 N N . ARG A 1 222 ? 29.768 30.399 9.864 1.00 26.87 437 ARG A N 1
ATOM 3461 C CA . ARG A 1 222 ? 28.717 31.229 9.289 1.00 24.71 437 ARG A CA 1
ATOM 3462 C C . ARG A 1 222 ? 29.306 32.312 8.407 1.00 30.38 437 ARG A C 1
ATOM 3463 O O . ARG A 1 222 ? 28.786 32.611 7.320 1.00 28.10 437 ARG A O 1
ATOM 3484 N N . ILE A 1 223 ? 30.398 32.916 8.860 1.00 26.55 438 ILE A N 1
ATOM 3485 C CA . ILE A 1 223 ? 31.036 33.955 8.060 1.00 33.20 438 ILE A CA 1
ATOM 3486 C C . ILE A 1 223 ? 31.566 33.358 6.760 1.00 30.73 438 ILE A C 1
ATOM 3487 O O . ILE A 1 223 ? 31.469 33.973 5.686 1.00 37.19 438 ILE A O 1
ATOM 3503 N N . SER A 1 224 ? 32.104 32.139 6.829 1.00 32.16 439 SER A N 1
ATOM 3504 C CA . SER A 1 224 ? 32.604 31.486 5.619 1.00 38.43 439 SER A CA 1
ATOM 3505 C C . SER A 1 224 ? 31.463 31.218 4.652 1.00 43.42 439 SER A C 1
ATOM 3506 O O . SER A 1 224 ? 31.551 31.529 3.456 1.00 43.54 439 SER A O 1
ATOM 3514 N N . GLU A 1 225 ? 30.376 30.644 5.160 1.00 40.23 440 GLU A N 1
ATOM 3515 C CA . GLU A 1 225 ? 29.241 30.320 4.305 1.00 36.93 440 GLU A CA 1
ATOM 3516 C C . GLU A 1 225 ? 28.710 31.559 3.612 1.00 46.96 440 GLU A C 1
ATOM 3517 O O . GLU A 1 225 ? 28.403 31.516 2.418 1.00 46.99 440 GLU A O 1
ATOM 3524 N N . LEU A 1 226 ? 28.619 32.677 4.332 1.00 38.58 441 LEU A N 1
ATOM 3525 C CA . LEU A 1 226 ? 28.126 33.910 3.736 1.00 42.63 441 LEU A CA 1
ATOM 3526 C C . LEU A 1 226 ? 29.096 34.464 2.706 1.00 57.82 441 LEU A C 1
ATOM 3527 O O . LEU A 1 226 ? 28.666 35.113 1.756 1.00 47.84 441 LEU A O 1
ATOM 3543 N N . GLY A 1 227 ? 30.398 34.245 2.895 1.00 47.65 442 GLY A N 1
ATOM 3544 C CA . GLY A 1 227 ? 31.405 34.722 1.963 1.00 57.42 442 GLY A CA 1
ATOM 3545 C C . GLY A 1 227 ? 31.554 33.880 0.712 1.00 52.89 442 GLY A C 1
ATOM 3546 O O . GLY A 1 227 ? 32.159 34.344 -0.258 1.00 63.44 442 GLY A O 1
ATOM 3550 N N . ALA A 1 228 ? 31.006 32.664 0.714 1.00 51.42 443 ALA A N 1
ATOM 3551 C CA . ALA A 1 228 ? 31.063 31.783 -0.449 1.00 57.68 443 ALA A CA 1
ATOM 3552 C C . ALA A 1 228 ? 29.978 32.111 -1.471 1.00 80.21 443 ALA A C 1
ATOM 3553 O O . ALA A 1 228 ? 30.255 32.157 -2.676 1.00 98.71 443 ALA A O 1
ATOM 3560 N N . ARG A 1 229 ? 28.744 32.327 -1.015 1.00 77.63 444 ARG A N 1
ATOM 3561 C CA . ARG A 1 229 ? 27.635 32.696 -1.894 1.00 74.92 444 ARG A CA 1
ATOM 3562 C C . ARG A 1 229 ? 28.063 33.720 -2.952 1.00 78.02 444 ARG A C 1
ATOM 3563 O O . ARG A 1 229 ? 27.611 34.870 -2.937 1.00 74.91 444 ARG A O 1
#

Sequence (214 aa):
FSAQEREYIRQGKEATAVVDQILAQEENWKFEKNNEYGDTVYTIEVVPPFFHHGGKTFILKTTFLPCPAEELVYQEVILQPERMVLWNKTVTACQILQRRVEDNTLISYDVSAGGAAAAGGGVVSPRDFVNVRRRIERRRDRYLSSGIATSSHSAKPPTHHKYVRGENGPGGFIVLKSASNPRVCTFVWILNTDLKGRRLPRYLIHQSLAATMFEFAFHLRQRISELGAR

Foldseek 3Di:
DPPVLVVLVVQQVVLVVQQVVVVVVVVQWAWDDADPQRWTKTWDQRVVAGIKIKTKHKAQAALVVCCVQPVVCVQVCCVQQVQWVGKDFPDDRPPFKTWMKTKGCQWPVNPRHIEIFIKIWGWDDDPFKTKTKIWGDDDVVDDDDPVHQHKTWHIWTWMWGGDPPDRRMIMIMTITGIGSDDDDDPVSVVVGVVVSSVSRVVSSNVVVVVVVVD

CATH classification: 3.30.530.20

Nearest PDB structures (foldseek):
  5i9j-assembly1_A  TM=1.005E+00  e=4.420E-41  Homo sapiens
  1em2-assembly1_A  TM=1.003E+00  e=2.832E-37  Homo sapiens
  7ztu-assembly1_A  TM=9.197E-01  e=6.829E-19  Bombyx mori
  7ztr-assembly1_A  TM=9.207E-01  e=1.659E-18  Bombyx mori
  7zvr-assembly1_A  TM=9.227E-01  e=3.228E-18  Bombyx mori

B-factor: mean 33.03, std 12.7, range [14.18, 112.99]